Protein AF-A0A060SQK9-F1 (afdb_monomer)

Organism: Pycnoporus cinnabarinus (NCBI:txid5643)

Foldseek 3Di:
DDDDLFADLVLADPQLNVVLVVLLCVLVVDDCVPVPDDPQQPDKGFLVSLLVSCCVVCVVDDSVQLVVLSCVVVVVSDRRDIDGSRNSSLSVQLVLVVLVVDDRDSVSSSPHHDNVVSVPPDPPPPPPPPPPPPPDDDDDDDDDDDDDDDDDDPPPPDDDDDDDDDDDDDDDDDDDDDDDDDDDDDDDPPDPPVPPPPPDPDDDDDDDDDDDDDDDDDDDDDDDDDPDDDDDPPDDPPDDPDDDPPDDDDDDDDDDPDDDDDDDDDDDDDDD

Secondary structure (DSSP, 8-state):
-PPPS---GGGS-HHHHHHHHHHHHHHTT--GGGGGG--TTT-EEEHHHHHHHHHHH-TTS-HHHHHHHHHTT-SS--TT-EEEHHHHHHHHHHHHHHHTT----GGGGGSPP-HHHHHHS--------------------------------TT------------------PPPPPPPPPPPPPPP---GGGGGS-------PPPPP-------------------PPPPPPPPPP-PPP---------------PPPPPPPPPP-----

Structure (mmCIF, N/CA/C/O backbone):
data_AF-A0A060SQK9-F1
#
_entry.id   AF-A0A060SQK9-F1
#
loop_
_atom_site.group_PDB
_atom_site.id
_atom_site.type_symbol
_atom_site.label_atom_id
_atom_site.label_alt_id
_atom_site.label_comp_id
_atom_site.label_asym_id
_atom_site.label_entity_id
_atom_site.label_seq_id
_atom_site.pdbx_PDB_ins_code
_atom_site.Cartn_x
_atom_site.Cartn_y
_atom_site.Cartn_z
_atom_site.occupancy
_atom_site.B_iso_or_equiv
_atom_site.auth_seq_id
_atom_site.auth_comp_id
_atom_site.auth_asym_id
_atom_site.auth_atom_id
_atom_site.pdbx_PDB_model_num
ATOM 1 N N . MET A 1 1 ? -12.815 16.602 -11.269 1.00 54.34 1 MET A N 1
ATOM 2 C CA . MET A 1 1 ? -11.526 15.996 -11.667 1.00 54.34 1 MET A CA 1
ATOM 3 C C . MET A 1 1 ? -10.963 15.285 -10.448 1.00 54.34 1 MET A C 1
ATOM 5 O O . MET A 1 1 ? -10.684 15.952 -9.460 1.00 54.34 1 MET A O 1
ATOM 9 N N . SER A 1 2 ? -10.913 13.955 -10.450 1.00 78.81 2 SER A N 1
ATOM 10 C CA . SER A 1 2 ? -10.385 13.163 -9.331 1.00 78.81 2 SER A CA 1
ATOM 11 C C . SER A 1 2 ? -8.855 13.156 -9.365 1.00 78.81 2 SER A C 1
ATOM 13 O O . SER A 1 2 ? -8.261 12.883 -10.406 1.00 78.81 2 SER A O 1
ATOM 15 N N . ARG A 1 3 ? -8.213 13.483 -8.237 1.00 88.44 3 ARG A N 1
ATOM 16 C CA . ARG A 1 3 ? -6.751 13.413 -8.084 1.00 88.44 3 ARG A CA 1
ATOM 17 C C . ARG A 1 3 ? -6.306 11.942 -8.158 1.00 88.44 3 ARG A C 1
ATOM 19 O O . ARG A 1 3 ? -6.971 11.113 -7.536 1.00 88.44 3 ARG A O 1
ATOM 26 N N . PRO A 1 4 ? -5.217 11.601 -8.873 1.00 91.25 4 PRO A N 1
ATOM 27 C CA . PRO A 1 4 ? -4.726 10.227 -8.923 1.00 91.25 4 PRO A CA 1
ATOM 28 C C . PRO A 1 4 ? -4.379 9.724 -7.518 1.00 91.25 4 PRO A C 1
ATOM 30 O O . PRO A 1 4 ? -3.767 10.446 -6.724 1.00 91.25 4 PRO A O 1
ATOM 33 N N . LEU A 1 5 ? -4.778 8.485 -7.216 1.00 95.06 5 LEU A N 1
ATOM 34 C CA . LEU A 1 5 ? -4.497 7.832 -5.939 1.00 95.06 5 LEU A CA 1
ATOM 35 C C . LEU A 1 5 ? -3.073 7.258 -5.953 1.00 95.06 5 LEU A C 1
ATOM 37 O O . LEU A 1 5 ? -2.860 6.053 -5.987 1.00 95.06 5 LEU A O 1
ATOM 41 N N . THR A 1 6 ? -2.078 8.135 -6.008 1.00 96.44 6 THR A N 1
ATOM 42 C CA . THR A 1 6 ? -0.662 7.758 -6.087 1.00 96.44 6 THR A CA 1
ATOM 43 C C . THR A 1 6 ? 0.144 8.619 -5.132 1.00 96.44 6 THR A C 1
ATOM 45 O O . THR A 1 6 ? -0.037 9.840 -5.098 1.00 96.44 6 THR A O 1
ATOM 48 N N . LEU A 1 7 ? 1.057 8.006 -4.384 1.00 96.19 7 LEU A N 1
ATOM 49 C CA . LEU A 1 7 ? 1.993 8.717 -3.524 1.00 96.19 7 LEU A CA 1
ATOM 50 C C . LEU A 1 7 ? 3.409 8.600 -4.054 1.00 96.19 7 LEU A C 1
ATOM 52 O O . LEU A 1 7 ? 3.957 7.510 -4.147 1.00 96.19 7 LEU A O 1
ATOM 56 N N . HIS A 1 8 ? 4.012 9.747 -4.340 1.00 96.50 8 HIS A N 1
ATOM 57 C CA . HIS A 1 8 ? 5.438 9.809 -4.604 1.00 96.50 8 HIS A CA 1
ATOM 58 C C . HIS A 1 8 ? 6.223 9.663 -3.294 1.00 96.50 8 HIS A C 1
ATOM 60 O O . HIS A 1 8 ? 5.761 10.079 -2.228 1.00 96.50 8 HIS A O 1
ATOM 66 N N . VAL A 1 9 ? 7.441 9.136 -3.381 1.00 95.38 9 VAL A N 1
ATOM 67 C CA . VAL A 1 9 ? 8.343 8.910 -2.239 1.00 95.38 9 VAL A CA 1
ATOM 68 C C . VAL A 1 9 ? 8.577 10.185 -1.423 1.00 95.38 9 VAL A C 1
ATOM 70 O O . VAL A 1 9 ? 8.613 10.144 -0.198 1.00 95.38 9 VAL A O 1
ATOM 73 N N . SER A 1 10 ? 8.654 11.341 -2.087 1.00 96.12 10 SER A N 1
ATOM 74 C CA . SER A 1 10 ? 8.833 12.647 -1.433 1.00 96.12 10 SER A CA 1
ATOM 75 C C . SER A 1 10 ? 7.623 13.121 -0.615 1.00 96.12 10 SER A C 1
ATOM 77 O O . SER A 1 10 ? 7.719 14.132 0.073 1.00 96.12 10 SER A O 1
ATOM 79 N N . ALA A 1 11 ? 6.470 12.454 -0.726 1.00 96.19 11 ALA A N 1
ATOM 80 C CA . ALA A 1 11 ? 5.271 12.745 0.062 1.00 96.19 11 ALA A CA 1
ATOM 81 C C . ALA A 1 11 ? 5.167 11.877 1.331 1.00 96.19 11 ALA A C 1
ATOM 83 O O . ALA A 1 11 ? 4.188 11.998 2.080 1.00 96.19 11 ALA A O 1
ATOM 84 N N . LEU A 1 12 ? 6.129 10.979 1.552 1.00 96.38 12 LEU A N 1
ATOM 85 C CA . LEU A 1 12 ? 6.237 10.160 2.754 1.00 96.38 12 LEU A CA 1
ATOM 86 C C . LEU A 1 12 ? 7.000 10.930 3.835 1.00 96.38 12 LEU A C 1
ATOM 88 O O . LEU A 1 12 ? 7.952 11.647 3.532 1.00 96.38 12 LEU A O 1
ATOM 92 N N . ASN A 1 13 ? 6.580 10.790 5.091 1.00 96.38 13 ASN A N 1
ATOM 93 C CA . ASN A 1 13 ? 7.419 11.199 6.219 1.00 96.38 13 ASN A CA 1
ATOM 94 C C . ASN A 1 13 ? 8.528 10.155 6.475 1.00 96.38 13 ASN A C 1
ATOM 96 O O . ASN A 1 13 ? 8.490 9.067 5.907 1.00 96.38 13 ASN A O 1
ATOM 100 N N . ASP A 1 14 ? 9.507 10.456 7.331 1.00 95.44 14 ASP A N 1
ATOM 101 C CA . ASP A 1 14 ? 10.674 9.580 7.549 1.00 95.44 14 ASP A CA 1
ATOM 102 C C . ASP A 1 14 ? 10.303 8.169 8.063 1.00 95.44 14 ASP A C 1
ATOM 104 O O . ASP A 1 14 ? 10.904 7.163 7.660 1.00 95.44 14 ASP A O 1
ATOM 108 N N . ALA A 1 15 ? 9.280 8.079 8.920 1.00 95.31 15 ALA A N 1
ATOM 109 C CA . ALA A 1 15 ? 8.795 6.818 9.483 1.00 95.31 15 ALA A CA 1
ATOM 110 C C . ALA A 1 15 ? 8.073 5.961 8.428 1.00 95.31 15 ALA A C 1
ATOM 112 O O . ALA A 1 15 ? 8.330 4.759 8.284 1.00 95.31 15 ALA A O 1
ATOM 113 N N . GLU A 1 16 ? 7.197 6.593 7.644 1.00 96.06 16 GLU A N 1
ATOM 114 C CA . GLU A 1 16 ? 6.521 5.989 6.498 1.00 96.06 16 GLU A CA 1
ATOM 115 C C . GLU A 1 16 ? 7.526 5.566 5.435 1.00 96.06 16 GLU A C 1
ATOM 117 O O . GLU A 1 16 ? 7.446 4.446 4.949 1.00 96.06 16 GLU A O 1
ATOM 122 N N . TYR A 1 17 ? 8.498 6.418 5.108 1.00 96.06 17 TYR A N 1
ATOM 123 C CA . TYR A 1 17 ? 9.539 6.125 4.132 1.00 96.06 17 TYR A CA 1
ATOM 124 C C . TYR A 1 17 ? 10.264 4.834 4.502 1.00 96.06 17 TYR A C 1
ATOM 126 O O . TYR A 1 17 ? 10.308 3.899 3.704 1.00 96.06 17 TYR A O 1
ATOM 134 N N . THR A 1 18 ? 10.763 4.738 5.734 1.00 94.88 18 THR A N 1
ATOM 135 C CA . THR A 1 18 ? 11.499 3.558 6.207 1.00 94.88 18 THR A CA 1
ATOM 136 C C . THR A 1 18 ? 10.626 2.303 6.161 1.00 94.88 18 THR A C 1
ATOM 138 O O . THR A 1 18 ? 11.022 1.274 5.612 1.00 94.88 18 THR A O 1
ATOM 141 N N . THR A 1 19 ? 9.400 2.394 6.680 1.00 95.31 19 THR A N 1
ATOM 142 C CA . THR A 1 19 ? 8.492 1.244 6.771 1.00 95.31 19 THR A CA 1
ATOM 143 C C . THR A 1 19 ? 7.999 0.792 5.399 1.00 95.31 19 THR A C 1
ATOM 145 O O . THR A 1 19 ? 7.976 -0.406 5.107 1.00 95.31 19 THR A O 1
ATOM 148 N N . TYR A 1 20 ? 7.579 1.728 4.549 1.00 96.50 20 TYR A N 1
ATOM 149 C CA . TYR A 1 20 ? 6.949 1.437 3.264 1.00 96.50 20 TYR A CA 1
ATOM 150 C C . TYR A 1 20 ? 7.978 1.000 2.226 1.00 96.50 20 TYR A C 1
ATOM 152 O O . TYR A 1 20 ? 7.717 0.045 1.499 1.00 96.50 20 TYR A O 1
ATOM 160 N N . THR A 1 21 ? 9.167 1.611 2.197 1.00 95.12 21 THR A N 1
ATOM 161 C CA . THR A 1 21 ? 10.244 1.138 1.313 1.00 95.12 21 THR A CA 1
ATOM 162 C C . THR A 1 21 ? 10.733 -0.248 1.730 1.00 95.12 21 THR A C 1
ATOM 164 O O . THR A 1 21 ? 10.862 -1.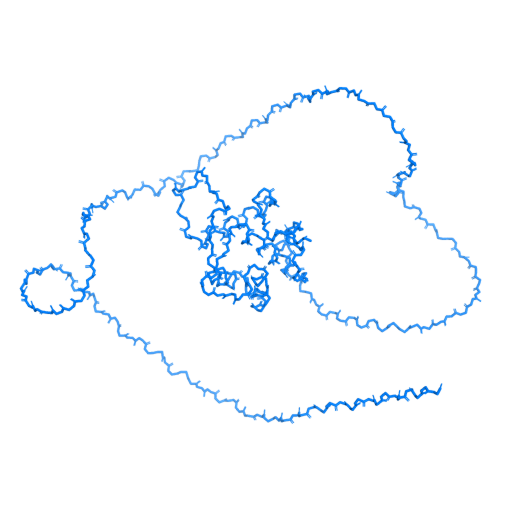124 0.886 1.00 95.12 21 THR A O 1
ATOM 167 N N . SER A 1 22 ? 10.899 -0.526 3.027 1.00 94.31 22 SER A N 1
ATOM 168 C CA . SER A 1 22 ? 11.210 -1.890 3.482 1.00 94.31 22 SER A CA 1
ATOM 169 C C . SER A 1 22 ? 10.129 -2.893 3.061 1.00 94.31 22 SER A C 1
ATOM 171 O O . SER A 1 22 ? 10.454 -3.986 2.611 1.00 94.31 22 SER A O 1
ATOM 173 N N . SER A 1 23 ? 8.855 -2.495 3.137 1.00 95.94 23 SER A N 1
ATOM 174 C CA . SER A 1 23 ? 7.717 -3.337 2.746 1.00 95.94 23 SER A CA 1
ATOM 175 C C . SER A 1 23 ? 7.690 -3.644 1.245 1.00 95.94 23 SER A C 1
ATOM 177 O O . SER A 1 23 ? 7.384 -4.769 0.865 1.00 95.94 23 SER A O 1
ATOM 179 N N . ILE A 1 24 ? 8.006 -2.669 0.381 1.00 95.38 24 ILE A N 1
ATOM 180 C CA . ILE A 1 24 ? 8.027 -2.907 -1.071 1.00 95.38 24 ILE A CA 1
ATOM 181 C C . ILE A 1 24 ? 9.226 -3.769 -1.491 1.00 95.38 24 ILE A C 1
ATOM 183 O O . ILE A 1 24 ? 9.103 -4.578 -2.406 1.00 95.38 24 ILE A O 1
ATOM 187 N N . HIS A 1 25 ? 10.365 -3.653 -0.803 1.00 94.25 25 HIS A N 1
ATOM 188 C CA . HIS A 1 25 ? 11.525 -4.523 -1.043 1.00 94.25 25 HIS A CA 1
ATOM 189 C C . HIS A 1 25 ? 11.256 -5.975 -0.638 1.00 94.25 25 HIS A C 1
ATOM 191 O O . HIS A 1 25 ? 11.692 -6.883 -1.338 1.00 94.25 25 HIS A O 1
ATOM 197 N N . ASP A 1 26 ? 10.500 -6.186 0.444 1.00 94.19 26 ASP A N 1
ATOM 198 C CA . ASP A 1 26 ? 10.123 -7.519 0.937 1.00 94.19 26 ASP A CA 1
ATOM 199 C C . ASP A 1 26 ? 9.204 -8.274 -0.036 1.00 94.19 26 ASP A C 1
ATOM 201 O O . ASP A 1 26 ? 9.345 -9.475 -0.221 1.00 94.19 26 ASP A O 1
ATOM 205 N N . ILE A 1 27 ? 8.280 -7.575 -0.704 1.00 95.00 27 ILE A N 1
ATOM 206 C CA . ILE A 1 27 ? 7.371 -8.203 -1.676 1.00 95.00 27 ILE A CA 1
ATOM 207 C C . ILE A 1 27 ? 7.982 -8.377 -3.073 1.00 95.00 27 ILE A C 1
ATOM 209 O O . ILE A 1 27 ? 7.576 -9.275 -3.801 1.00 95.00 27 ILE A O 1
ATOM 213 N N . THR A 1 28 ? 8.928 -7.524 -3.473 1.00 92.44 28 THR A N 1
ATOM 214 C CA . THR A 1 28 ? 9.507 -7.558 -4.830 1.00 92.44 28 THR A CA 1
ATOM 215 C C . THR A 1 28 ? 10.741 -8.457 -4.956 1.00 92.44 28 THR A C 1
ATOM 217 O O . THR A 1 28 ? 11.363 -8.464 -6.017 1.00 92.44 28 THR A O 1
ATOM 220 N N . ASP A 1 29 ? 11.111 -9.198 -3.899 1.00 83.44 29 ASP A N 1
ATOM 221 C CA . ASP A 1 29 ? 12.344 -10.001 -3.821 1.00 83.44 29 ASP A CA 1
ATOM 222 C C . ASP A 1 29 ? 13.580 -9.217 -4.326 1.00 83.44 29 ASP A C 1
ATOM 224 O O . ASP A 1 29 ? 14.447 -9.732 -5.041 1.00 83.44 29 ASP A O 1
ATOM 228 N N . TYR A 1 30 ? 13.644 -7.920 -4.002 1.00 77.00 30 TYR A N 1
ATOM 229 C CA . TYR A 1 30 ? 14.602 -7.006 -4.618 1.00 77.00 30 TYR A CA 1
ATOM 230 C C . TYR A 1 30 ? 16.044 -7.311 -4.185 1.00 77.00 30 TYR A C 1
ATOM 232 O O . TYR A 1 30 ? 16.387 -7.249 -3.002 1.00 77.00 30 TYR A O 1
ATOM 240 N N . SER A 1 31 ? 16.927 -7.586 -5.155 1.00 75.31 31 SER A N 1
ATOM 241 C CA . SER A 1 31 ? 18.351 -7.824 -4.888 1.00 75.31 31 SER A CA 1
ATOM 242 C C . SER A 1 31 ? 19.087 -6.513 -4.551 1.00 75.31 31 SER A C 1
ATOM 244 O O . SER A 1 31 ? 19.031 -5.554 -5.333 1.00 75.31 31 SER A O 1
ATOM 246 N N . PRO A 1 32 ? 19.859 -6.460 -3.446 1.00 69.19 32 PRO A N 1
ATOM 247 C CA . PRO A 1 32 ? 20.558 -5.253 -2.994 1.00 69.19 32 PRO A CA 1
ATOM 248 C C . PRO A 1 32 ? 21.638 -4.751 -3.967 1.00 69.19 32 PRO A C 1
ATOM 250 O O . PRO A 1 32 ? 22.096 -3.615 -3.840 1.00 69.19 32 PRO A O 1
ATOM 253 N N . GLU A 1 33 ? 22.033 -5.547 -4.964 1.00 70.75 33 GLU A N 1
ATOM 254 C CA . GLU A 1 33 ? 23.003 -5.148 -5.995 1.00 70.75 33 GLU A CA 1
ATOM 255 C C . GLU A 1 33 ? 22.515 -3.966 -6.852 1.00 70.75 33 GLU A C 1
ATOM 257 O O . GLU A 1 33 ? 23.324 -3.186 -7.355 1.00 70.75 33 GLU A O 1
ATOM 262 N N . HIS A 1 34 ? 21.198 -3.754 -6.936 1.00 67.81 34 HIS A N 1
ATOM 263 C CA . HIS A 1 34 ? 20.583 -2.664 -7.699 1.00 67.81 34 HIS A CA 1
ATOM 264 C C . HIS A 1 34 ? 20.219 -1.441 -6.829 1.00 67.81 34 HIS A C 1
ATOM 266 O O . HIS A 1 34 ? 19.462 -0.567 -7.247 1.00 67.81 34 HIS A O 1
ATOM 272 N N . ALA A 1 35 ? 20.739 -1.333 -5.602 1.00 66.19 35 ALA A N 1
ATOM 273 C CA . ALA A 1 35 ? 20.301 -0.326 -4.626 1.00 66.19 35 ALA A CA 1
ATOM 274 C C . ALA A 1 35 ? 20.707 1.134 -4.926 1.00 66.19 35 ALA A C 1
ATOM 276 O O . ALA A 1 35 ? 20.280 2.041 -4.214 1.00 66.19 35 ALA A O 1
ATOM 277 N N . ARG A 1 36 ? 21.542 1.406 -5.941 1.00 65.50 36 ARG A N 1
ATOM 278 C CA . ARG A 1 36 ? 22.162 2.739 -6.101 1.00 65.50 36 ARG A CA 1
ATOM 279 C C . ARG A 1 36 ? 21.214 3.856 -6.555 1.00 65.50 36 ARG A C 1
ATOM 281 O O . ARG A 1 36 ? 21.553 5.015 -6.342 1.00 65.50 36 ARG A O 1
ATOM 288 N N . ALA A 1 37 ? 20.048 3.536 -7.114 1.00 73.62 37 ALA A N 1
ATOM 289 C CA . ALA A 1 37 ? 18.965 4.493 -7.355 1.00 73.62 37 ALA A CA 1
ATOM 290 C C . ALA A 1 37 ? 17.674 3.729 -7.681 1.00 73.62 37 ALA A C 1
ATOM 292 O O . ALA A 1 37 ? 17.367 3.485 -8.847 1.00 73.62 37 ALA A O 1
ATOM 293 N N . VAL A 1 38 ? 16.947 3.297 -6.650 1.00 85.50 38 VAL A N 1
ATOM 294 C CA . VAL A 1 38 ? 15.666 2.609 -6.849 1.00 85.50 38 VAL A CA 1
ATOM 295 C C . VAL A 1 38 ? 14.620 3.637 -7.267 1.00 85.50 38 VAL A C 1
ATOM 297 O O . VAL A 1 38 ? 14.238 4.502 -6.480 1.00 85.50 38 VAL A O 1
ATOM 300 N N . ASP A 1 39 ? 14.170 3.546 -8.514 1.00 91.75 39 ASP A N 1
ATOM 301 C CA . ASP A 1 39 ? 13.061 4.342 -9.028 1.00 91.75 39 ASP A CA 1
ATOM 302 C C . ASP A 1 39 ? 11.739 3.657 -8.659 1.00 91.75 39 ASP A C 1
ATOM 304 O O . ASP A 1 39 ? 11.258 2.762 -9.359 1.00 91.75 39 ASP A O 1
ATOM 308 N N . TYR A 1 40 ? 11.181 4.040 -7.509 1.00 93.62 40 TYR A N 1
ATOM 309 C CA . TYR A 1 40 ? 9.967 3.428 -6.965 1.00 93.62 40 TYR A CA 1
ATOM 310 C C . TYR A 1 40 ? 8.733 3.636 -7.850 1.00 93.62 40 TYR A C 1
ATOM 312 O O . TYR A 1 40 ? 7.806 2.831 -7.783 1.00 93.62 40 TYR A O 1
ATOM 320 N N . ASP A 1 41 ? 8.719 4.657 -8.709 1.00 91.31 41 ASP A N 1
ATOM 321 C CA . ASP A 1 41 ? 7.604 4.889 -9.631 1.00 91.31 41 ASP A CA 1
ATOM 322 C C . ASP A 1 41 ? 7.563 3.839 -10.751 1.00 91.31 41 ASP A C 1
ATOM 324 O O . ASP A 1 41 ? 6.494 3.541 -11.285 1.00 91.31 41 ASP A O 1
ATOM 328 N N . LYS A 1 42 ? 8.717 3.242 -11.079 1.00 92.50 42 LYS A N 1
ATOM 329 C CA . LYS A 1 42 ? 8.841 2.158 -12.066 1.00 92.50 42 LYS A CA 1
ATOM 330 C C . LYS A 1 42 ? 8.646 0.768 -11.473 1.00 92.50 42 LYS A C 1
ATOM 332 O O . LYS A 1 42 ? 8.494 -0.189 -12.231 1.00 92.50 42 LYS A O 1
ATOM 337 N N . LEU A 1 43 ? 8.666 0.637 -10.147 1.00 94.25 43 LEU A N 1
ATOM 338 C CA . LEU A 1 43 ? 8.375 -0.637 -9.503 1.00 94.25 43 LEU A CA 1
ATOM 339 C C . LEU A 1 43 ? 6.904 -0.990 -9.697 1.00 94.25 43 LEU A C 1
ATOM 341 O O . LEU A 1 43 ? 6.017 -0.142 -9.578 1.00 94.25 43 LEU A O 1
ATOM 345 N N . THR A 1 44 ? 6.664 -2.265 -9.974 1.00 96.12 44 THR A N 1
ATOM 346 C CA . THR A 1 44 ? 5.324 -2.833 -10.076 1.00 96.12 44 THR A CA 1
ATOM 347 C C . THR A 1 44 ? 5.207 -4.004 -9.116 1.00 96.12 44 THR A C 1
ATOM 349 O O . THR A 1 44 ? 6.170 -4.732 -8.890 1.00 96.12 44 THR A O 1
ATOM 352 N N . VAL A 1 45 ? 4.035 -4.143 -8.511 1.00 96.88 45 VAL A N 1
ATOM 353 C CA . VAL A 1 45 ? 3.707 -5.196 -7.550 1.00 96.88 45 VAL A CA 1
ATOM 354 C C . VAL A 1 45 ? 2.405 -5.836 -8.009 1.00 96.88 45 VAL A C 1
ATOM 356 O O . VAL A 1 45 ? 1.429 -5.121 -8.240 1.00 96.88 45 VAL A O 1
ATOM 359 N N . GLY A 1 46 ? 2.350 -7.162 -8.138 1.00 97.12 46 GLY A N 1
ATOM 360 C CA . GLY A 1 46 ? 1.106 -7.834 -8.506 1.00 97.12 46 GLY A CA 1
ATOM 361 C C . GLY A 1 46 ? 0.036 -7.635 -7.431 1.00 97.12 46 GLY A C 1
ATOM 362 O O . GLY A 1 46 ? 0.302 -7.796 -6.238 1.00 97.12 46 GLY A O 1
ATOM 363 N N . ALA A 1 47 ? -1.207 -7.337 -7.817 1.00 96.88 47 ALA A N 1
ATOM 364 C CA . ALA A 1 47 ? -2.306 -7.150 -6.866 1.00 96.88 47 ALA A CA 1
ATOM 365 C C . ALA A 1 47 ? -2.533 -8.405 -6.001 1.00 96.88 47 ALA A C 1
ATOM 367 O O . ALA A 1 47 ? -2.808 -8.307 -4.800 1.00 96.88 47 ALA A O 1
ATOM 368 N N . ARG A 1 48 ? -2.343 -9.602 -6.580 1.00 96.81 48 ARG A N 1
ATOM 369 C CA . ARG A 1 48 ? -2.415 -10.887 -5.863 1.00 96.81 48 ARG A CA 1
ATOM 370 C C . ARG A 1 48 ? -1.340 -11.013 -4.782 1.00 96.81 48 ARG A C 1
ATOM 372 O O . ARG A 1 48 ? -1.633 -11.490 -3.685 1.00 96.81 48 ARG A O 1
ATOM 379 N N . GLU A 1 49 ? -0.118 -10.600 -5.097 1.00 96.69 49 GLU A N 1
ATOM 380 C CA . GLU A 1 49 ? 1.028 -10.640 -4.186 1.00 96.69 49 GLU A CA 1
ATOM 381 C C . GLU A 1 49 ? 0.833 -9.623 -3.068 1.00 96.69 49 GLU A C 1
ATOM 383 O O . GLU A 1 49 ? 0.903 -9.988 -1.895 1.00 96.69 49 GLU A O 1
ATOM 388 N N . ALA A 1 50 ? 0.458 -8.386 -3.418 1.00 97.56 50 ALA A N 1
ATOM 389 C CA . ALA A 1 50 ? 0.170 -7.327 -2.456 1.00 97.56 50 ALA A CA 1
ATOM 390 C C . ALA A 1 50 ? -0.916 -7.768 -1.472 1.00 97.56 50 ALA A C 1
ATOM 392 O O . ALA A 1 50 ? -0.761 -7.633 -0.260 1.00 97.56 50 ALA A O 1
ATOM 393 N N . ARG A 1 51 ? -1.993 -8.381 -1.972 1.00 97.31 51 ARG A N 1
ATOM 394 C CA . ARG A 1 51 ? -3.074 -8.924 -1.142 1.00 97.31 51 ARG A CA 1
ATOM 395 C C . ARG A 1 51 ? -2.593 -10.019 -0.192 1.00 97.31 51 ARG A C 1
ATOM 397 O O . ARG A 1 51 ? -2.949 -9.994 0.986 1.00 97.31 51 ARG A O 1
ATOM 404 N N . ALA A 1 52 ? -1.834 -10.993 -0.692 1.00 97.25 52 ALA A N 1
ATOM 405 C CA . ALA A 1 52 ? -1.326 -12.096 0.123 1.00 97.25 52 ALA A CA 1
ATOM 406 C C . ALA A 1 52 ? -0.369 -11.589 1.212 1.00 97.25 52 ALA A C 1
ATOM 408 O O . ALA A 1 52 ? -0.511 -11.954 2.380 1.00 97.25 52 ALA A O 1
ATOM 409 N N . TRP A 1 53 ? 0.535 -10.684 0.841 1.00 97.69 53 TRP A N 1
ATOM 410 C CA . TRP A 1 53 ? 1.500 -10.061 1.738 1.00 97.69 53 TRP A CA 1
ATOM 411 C C . TRP A 1 53 ? 0.815 -9.220 2.825 1.00 97.69 53 TRP A C 1
ATOM 413 O O . TRP A 1 53 ? 1.071 -9.421 4.013 1.00 97.69 53 TRP A O 1
ATOM 423 N N . LEU A 1 54 ? -0.148 -8.363 2.455 1.00 97.81 54 LEU A N 1
ATOM 424 C CA . LEU A 1 54 ? -0.918 -7.551 3.409 1.00 97.81 54 LEU A CA 1
ATOM 425 C C . LEU A 1 54 ? -1.666 -8.415 4.429 1.00 97.81 54 LEU A C 1
ATOM 427 O O . LEU A 1 54 ? -1.677 -8.095 5.616 1.00 97.81 54 LEU A O 1
ATOM 431 N N . ARG A 1 55 ? -2.258 -9.532 3.992 1.00 97.31 55 ARG A N 1
ATOM 432 C CA . ARG A 1 55 ? -2.946 -10.472 4.892 1.00 97.31 55 ARG A CA 1
ATOM 433 C C . ARG A 1 55 ? -1.995 -11.157 5.867 1.00 97.31 55 ARG A C 1
ATOM 435 O O . ARG A 1 55 ? -2.372 -11.371 7.014 1.00 97.31 55 ARG A O 1
ATOM 442 N N . GLY A 1 56 ? -0.784 -11.493 5.423 1.00 97.25 56 GLY A N 1
ATOM 443 C CA . GLY A 1 56 ? 0.246 -12.063 6.290 1.00 97.25 56 GLY A CA 1
ATOM 444 C C . GLY A 1 56 ? 0.759 -11.060 7.326 1.00 97.25 56 GLY A C 1
ATOM 445 O O . GLY A 1 56 ? 0.945 -11.416 8.488 1.00 97.25 56 GLY A O 1
ATOM 446 N N . ARG A 1 57 ? 0.946 -9.797 6.922 1.00 96.00 57 ARG A N 1
ATOM 447 C CA . ARG A 1 57 ? 1.562 -8.759 7.762 1.00 96.00 57 ARG A CA 1
ATOM 448 C C . ARG A 1 57 ? 0.584 -8.069 8.716 1.00 96.00 57 ARG A C 1
ATOM 450 O O . ARG A 1 57 ? 0.999 -7.618 9.780 1.00 96.00 57 ARG A O 1
ATOM 457 N N . TYR A 1 58 ? -0.699 -7.999 8.362 1.00 96.69 58 TYR A N 1
ATOM 458 C CA . TYR A 1 58 ? -1.735 -7.304 9.135 1.00 96.69 58 TYR A CA 1
ATOM 459 C C . TYR A 1 58 ? -2.913 -8.223 9.498 1.00 96.69 58 TYR A C 1
ATOM 461 O O . TYR A 1 58 ? -4.048 -7.965 9.090 1.00 96.69 58 TYR A O 1
ATOM 469 N N . PRO A 1 59 ? -2.690 -9.279 10.305 1.00 96.31 59 PRO A N 1
ATOM 470 C CA . PRO A 1 59 ? -3.735 -10.244 10.654 1.00 96.31 59 PRO A CA 1
ATOM 471 C C . PRO A 1 59 ? -4.858 -9.653 11.523 1.00 96.31 59 PRO A C 1
ATOM 473 O O . PRO A 1 59 ? -5.916 -10.260 11.663 1.00 96.31 59 PRO A O 1
ATOM 476 N N . THR A 1 60 ? -4.638 -8.481 12.126 1.00 95.81 60 THR A N 1
ATOM 477 C CA . THR A 1 60 ? -5.629 -7.771 12.948 1.00 95.81 60 THR A CA 1
ATOM 478 C C . THR A 1 60 ? -6.701 -7.062 12.121 1.00 95.81 60 THR A C 1
ATOM 480 O O . THR A 1 60 ? -7.765 -6.747 12.651 1.00 95.81 60 THR A O 1
ATOM 483 N N . ILE A 1 61 ? -6.445 -6.809 10.835 1.00 97.12 61 ILE A N 1
ATOM 484 C CA . ILE A 1 61 ? -7.388 -6.148 9.933 1.00 97.12 61 ILE A CA 1
ATOM 485 C C . ILE A 1 61 ? -8.231 -7.211 9.235 1.00 97.12 61 ILE A C 1
ATOM 487 O O . ILE A 1 61 ? -7.715 -8.209 8.733 1.00 97.12 61 ILE A O 1
ATOM 491 N N . ALA A 1 62 ? -9.543 -6.982 9.157 1.00 97.62 62 ALA A N 1
ATOM 492 C CA . ALA A 1 62 ? -10.435 -7.880 8.437 1.00 97.62 62 ALA A CA 1
ATOM 493 C C . ALA A 1 62 ? -10.006 -8.006 6.956 1.00 97.62 62 ALA A C 1
ATOM 495 O O . ALA A 1 62 ? -9.805 -6.984 6.289 1.00 97.62 62 ALA A O 1
ATOM 496 N N . PRO A 1 63 ? -9.928 -9.227 6.389 1.00 97.25 63 PRO A N 1
ATOM 497 C CA . PRO A 1 63 ? -9.529 -9.423 4.993 1.00 97.25 63 PRO A CA 1
ATOM 498 C C . PRO A 1 63 ? -10.399 -8.656 3.990 1.00 97.25 63 PRO A C 1
ATOM 500 O O . PRO A 1 63 ? -9.905 -8.212 2.958 1.00 97.25 63 PRO A O 1
ATOM 503 N N . THR A 1 64 ? -11.680 -8.462 4.308 1.00 97.62 64 THR A N 1
ATOM 504 C CA . THR A 1 64 ? -12.623 -7.672 3.506 1.00 97.62 64 THR A CA 1
ATOM 505 C C . THR A 1 64 ? -12.229 -6.201 3.424 1.00 97.62 64 THR A C 1
ATOM 507 O O . THR A 1 64 ? -12.396 -5.590 2.373 1.00 97.62 64 THR A O 1
ATOM 510 N N . THR A 1 65 ? -11.678 -5.636 4.501 1.00 98.06 65 THR A N 1
ATOM 511 C CA . THR A 1 65 ? -11.203 -4.247 4.551 1.00 98.06 65 THR A CA 1
ATOM 512 C C . THR A 1 65 ? -9.960 -4.067 3.686 1.00 98.06 65 THR A C 1
ATOM 514 O O . THR A 1 65 ? -9.890 -3.111 2.918 1.00 98.06 65 THR A O 1
ATOM 517 N N . LEU A 1 66 ? -9.017 -5.014 3.744 1.00 98.00 66 LEU A N 1
ATOM 518 C CA . LEU A 1 66 ? -7.843 -5.021 2.863 1.00 98.00 66 LEU A CA 1
ATOM 519 C C . LEU A 1 66 ? -8.252 -5.118 1.387 1.00 98.00 66 LEU A C 1
ATOM 521 O O . LEU A 1 66 ? -7.741 -4.374 0.554 1.00 98.00 66 LEU A O 1
ATOM 525 N N . ASP A 1 67 ? -9.216 -5.984 1.068 1.00 97.56 67 ASP A N 1
ATOM 526 C CA . ASP A 1 67 ? -9.736 -6.116 -0.296 1.00 97.56 67 ASP A CA 1
ATOM 527 C C . ASP A 1 67 ? -10.426 -4.819 -0.767 1.00 97.56 67 ASP A C 1
ATOM 529 O O . ASP A 1 67 ? -10.291 -4.443 -1.927 1.00 97.56 67 ASP A O 1
ATOM 533 N N . THR A 1 68 ? -11.137 -4.108 0.117 1.00 97.81 68 THR A N 1
ATOM 534 C CA . THR A 1 68 ? -11.729 -2.795 -0.196 1.00 97.81 68 THR A CA 1
ATOM 535 C C . THR A 1 68 ? -10.661 -1.727 -0.446 1.00 97.81 68 THR A C 1
ATOM 537 O O . THR A 1 68 ? -10.805 -0.958 -1.390 1.00 97.81 68 THR A O 1
ATOM 540 N N . ILE A 1 69 ? -9.571 -1.707 0.334 1.00 98.12 69 ILE A N 1
ATOM 541 C CA . ILE A 1 69 ? -8.427 -0.805 0.100 1.00 98.12 69 ILE A CA 1
ATOM 542 C C . ILE A 1 69 ? -7.841 -1.037 -1.292 1.00 98.12 69 ILE A C 1
ATOM 544 O O . ILE A 1 69 ? -7.647 -0.086 -2.045 1.00 98.12 69 ILE A O 1
ATOM 548 N N . LEU A 1 70 ? -7.577 -2.297 -1.644 1.00 97.81 70 LEU A N 1
ATOM 549 C CA . LEU A 1 70 ? -6.990 -2.641 -2.938 1.00 97.81 70 LEU A CA 1
ATOM 550 C C . LEU A 1 70 ? -7.930 -2.310 -4.104 1.00 97.81 70 LEU A C 1
ATOM 552 O O . LEU A 1 70 ? -7.458 -1.850 -5.141 1.00 97.81 70 LEU A O 1
ATOM 556 N N . ARG A 1 71 ? -9.252 -2.440 -3.913 1.00 97.50 71 ARG A N 1
ATOM 557 C CA . ARG A 1 71 ? -10.264 -2.064 -4.916 1.00 97.50 71 ARG A CA 1
ATOM 558 C C . ARG A 1 71 ? -10.264 -0.583 -5.295 1.00 97.50 71 ARG A C 1
ATOM 560 O O . ARG A 1 71 ? -10.748 -0.251 -6.372 1.00 97.50 71 ARG A O 1
ATOM 567 N N . TYR A 1 72 ? -9.690 0.305 -4.479 1.00 97.25 72 TYR A N 1
ATOM 568 C CA . TYR A 1 72 ? -9.505 1.706 -4.879 1.00 97.25 72 TYR A CA 1
ATOM 569 C C . TYR A 1 72 ? -8.473 1.891 -5.998 1.00 97.25 72 TYR A C 1
ATOM 571 O O . TYR A 1 72 ? -8.516 2.901 -6.697 1.00 97.25 72 TYR A O 1
ATOM 579 N N . PHE A 1 73 ? -7.560 0.935 -6.172 1.00 96.81 73 PHE A N 1
ATOM 580 C CA . PHE A 1 73 ? -6.503 0.981 -7.184 1.00 96.81 73 PHE A CA 1
ATOM 581 C C . PHE A 1 73 ? -6.742 -0.042 -8.302 1.00 96.81 73 PHE A C 1
ATOM 583 O O . PHE A 1 73 ? -6.515 0.269 -9.468 1.00 96.81 73 PHE A O 1
ATOM 590 N N . CYS A 1 74 ? -7.248 -1.227 -7.946 1.00 96.50 74 CYS A N 1
ATOM 591 C CA . CYS A 1 74 ? -7.546 -2.346 -8.840 1.00 96.50 74 CYS A CA 1
ATOM 592 C C . CYS A 1 74 ? -9.002 -2.803 -8.611 1.00 96.50 74 CYS A C 1
ATOM 594 O O . CYS A 1 74 ? -9.234 -3.639 -7.734 1.00 96.50 74 CYS A O 1
ATOM 596 N N . PRO A 1 75 ? -9.995 -2.240 -9.329 1.00 95.06 75 PRO A N 1
ATOM 597 C CA . PRO A 1 75 ? -11.420 -2.470 -9.057 1.00 95.06 75 PRO A CA 1
ATOM 598 C C . PRO A 1 75 ? -11.846 -3.941 -9.096 1.00 95.06 75 PRO A C 1
ATOM 600 O O . PRO A 1 75 ? -12.655 -4.365 -8.267 1.00 95.06 75 PRO A O 1
ATOM 603 N N . ASP A 1 76 ? -11.269 -4.710 -10.019 1.00 94.50 76 ASP A N 1
ATOM 604 C CA . ASP A 1 76 ? -11.638 -6.105 -10.269 1.00 94.50 76 ASP A CA 1
ATOM 605 C C . ASP A 1 76 ? -10.769 -7.107 -9.486 1.00 94.50 76 ASP A C 1
ATOM 607 O O . ASP A 1 76 ? -11.185 -8.248 -9.272 1.00 94.50 76 ASP A O 1
ATOM 611 N N . LEU A 1 77 ? -9.606 -6.671 -8.975 1.00 93.75 77 LEU A N 1
ATOM 612 C CA . LEU A 1 77 ? -8.612 -7.513 -8.293 1.00 93.75 77 LEU A CA 1
ATOM 613 C C . LEU A 1 77 ? -8.233 -8.754 -9.119 1.00 93.75 77 LEU A C 1
ATOM 615 O O . LEU A 1 77 ? -8.095 -9.858 -8.575 1.00 93.75 77 LEU A O 1
ATOM 619 N N . ASP A 1 78 ? -8.079 -8.571 -10.428 1.00 94.44 78 ASP A N 1
ATOM 620 C CA . ASP A 1 78 ? -7.692 -9.630 -11.352 1.00 94.44 78 ASP A CA 1
ATOM 621 C C . AS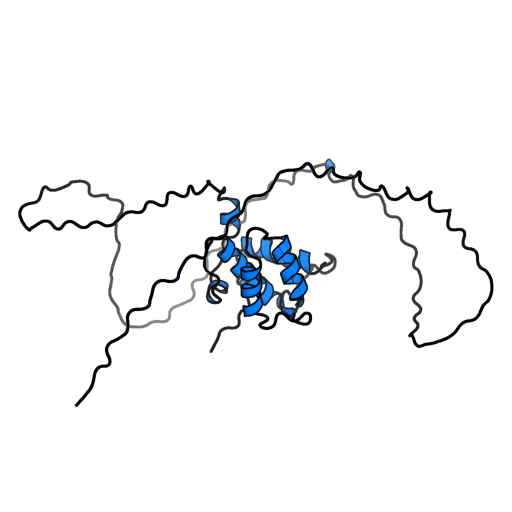P A 1 78 ? -6.269 -10.123 -11.008 1.00 94.44 78 ASP A C 1
ATOM 623 O O . ASP A 1 78 ? -5.404 -9.334 -10.615 1.00 94.44 78 ASP A O 1
ATOM 627 N N . PRO A 1 79 ? -5.971 -11.429 -11.130 1.00 91.06 79 PRO A N 1
ATOM 628 C CA . PRO A 1 79 ? -4.602 -11.937 -11.088 1.00 91.06 79 PRO A CA 1
ATOM 629 C C . PRO A 1 79 ? -3.578 -11.186 -11.957 1.00 91.06 79 PRO A C 1
ATOM 631 O O . PRO A 1 79 ? -2.397 -11.211 -11.609 1.00 91.06 79 PRO A O 1
ATOM 634 N N . ALA A 1 80 ? -4.001 -10.570 -13.064 1.00 94.81 80 ALA A N 1
ATOM 635 C CA . ALA A 1 80 ? -3.147 -9.772 -13.946 1.00 94.81 80 ALA A CA 1
ATOM 636 C C . ALA A 1 80 ? -3.008 -8.299 -13.518 1.00 94.81 80 ALA A C 1
ATOM 638 O O . ALA A 1 80 ? -2.188 -7.580 -14.095 1.00 94.81 80 ALA A O 1
ATOM 639 N N . ASP A 1 81 ? -3.775 -7.846 -12.522 1.00 97.06 81 ASP A N 1
ATOM 640 C CA . ASP A 1 81 ? -3.703 -6.471 -12.039 1.00 97.06 81 ASP A CA 1
ATOM 641 C C . ASP A 1 81 ? -2.361 -6.204 -11.353 1.00 97.06 81 ASP A C 1
ATOM 643 O O . ASP A 1 81 ? -1.856 -7.002 -10.553 1.00 97.06 81 ASP A O 1
ATOM 647 N N . VAL A 1 82 ? -1.798 -5.033 -11.637 1.00 97.62 82 VAL A N 1
ATOM 648 C CA . VAL A 1 82 ? -0.525 -4.570 -11.083 1.00 97.62 82 VAL A CA 1
ATOM 649 C C . VAL A 1 82 ? -0.689 -3.192 -10.455 1.00 97.62 82 VAL A C 1
ATOM 651 O O . VAL A 1 82 ? -1.407 -2.333 -10.964 1.00 97.62 82 VAL A O 1
ATOM 654 N N . LEU A 1 83 ? 0.007 -2.982 -9.344 1.00 97.56 83 LEU A N 1
ATOM 655 C CA . LEU A 1 83 ? 0.109 -1.714 -8.637 1.00 97.56 83 LEU A CA 1
ATOM 656 C C . LEU A 1 83 ? 1.472 -1.102 -8.921 1.00 97.56 83 LEU A C 1
ATOM 658 O O . LEU A 1 83 ? 2.490 -1.785 -8.806 1.00 97.56 83 LEU A O 1
ATOM 662 N N . THR A 1 84 ? 1.520 0.189 -9.229 1.00 97.38 84 THR A N 1
ATOM 663 C CA . THR A 1 84 ? 2.794 0.920 -9.217 1.00 97.38 84 THR A CA 1
ATOM 664 C C . THR A 1 84 ? 3.283 1.106 -7.778 1.00 97.38 84 THR A C 1
ATOM 666 O O . THR A 1 84 ? 2.484 1.084 -6.835 1.00 97.38 84 THR A O 1
ATOM 669 N N . GLY A 1 85 ? 4.582 1.340 -7.572 1.00 97.06 85 GLY A N 1
ATOM 670 C CA . GLY A 1 85 ? 5.127 1.560 -6.227 1.00 97.06 85 GLY A CA 1
ATOM 671 C C . GLY A 1 85 ? 4.433 2.706 -5.483 1.00 97.06 85 GLY A C 1
ATOM 672 O O . GLY A 1 85 ? 4.096 2.572 -4.306 1.00 97.06 85 GLY A O 1
ATOM 673 N N . GLY A 1 86 ? 4.086 3.787 -6.187 1.00 97.50 86 GLY A N 1
ATOM 674 C CA . GLY A 1 86 ? 3.329 4.891 -5.596 1.00 97.50 86 GLY A CA 1
ATOM 675 C C . GLY A 1 86 ? 1.882 4.546 -5.216 1.00 97.50 86 GLY A C 1
ATOM 676 O O . GLY A 1 86 ? 1.361 5.082 -4.233 1.00 97.50 86 GLY A O 1
ATOM 677 N N . GLN A 1 87 ? 1.219 3.642 -5.946 1.00 97.81 87 GLN A N 1
ATOM 678 C CA . GLN A 1 87 ? -0.098 3.111 -5.557 1.00 97.81 87 GLN A CA 1
ATOM 679 C C . GLN A 1 87 ? 0.019 2.173 -4.354 1.00 97.81 87 GLN A C 1
ATOM 681 O O . GLN A 1 87 ? -0.793 2.245 -3.433 1.00 97.81 87 GLN A O 1
ATOM 686 N N . PHE A 1 88 ? 1.063 1.344 -4.311 1.00 98.06 88 PHE A N 1
ATOM 687 C CA . PHE A 1 88 ? 1.340 0.477 -3.169 1.00 98.06 88 PHE A CA 1
ATOM 688 C C . PHE A 1 88 ? 1.583 1.288 -1.885 1.00 98.06 88 PHE A C 1
ATOM 690 O O . PHE A 1 88 ? 1.012 0.977 -0.839 1.00 98.06 88 PHE A O 1
ATOM 697 N N . PHE A 1 89 ? 2.332 2.393 -1.957 1.00 97.94 89 PHE A N 1
ATOM 698 C CA . PHE A 1 89 ? 2.501 3.309 -0.821 1.00 97.94 89 PHE A CA 1
ATOM 699 C C . PHE A 1 89 ? 1.189 3.966 -0.383 1.00 97.94 89 PHE A C 1
ATOM 701 O O . PHE A 1 89 ? 0.935 4.097 0.816 1.00 97.94 89 PHE A O 1
ATOM 708 N N . ALA A 1 90 ? 0.327 4.342 -1.330 1.00 98.06 90 ALA A N 1
ATOM 709 C CA . ALA A 1 90 ? -1.005 4.854 -1.018 1.00 98.06 90 ALA A CA 1
ATOM 710 C C . ALA A 1 90 ? -1.863 3.800 -0.298 1.00 98.06 90 ALA A C 1
ATOM 712 O O . ALA A 1 90 ? -2.500 4.116 0.709 1.00 98.06 90 ALA A O 1
ATOM 713 N N . ALA A 1 91 ? -1.822 2.542 -0.747 1.00 98.06 91 ALA A N 1
ATOM 714 C CA . ALA A 1 91 ? -2.504 1.431 -0.091 1.00 98.06 91 ALA A CA 1
ATOM 715 C C . ALA A 1 91 ? -1.984 1.204 1.339 1.00 98.06 91 ALA A C 1
ATOM 717 O O . ALA A 1 91 ? -2.785 1.117 2.270 1.00 98.06 91 ALA A O 1
ATOM 718 N N . LEU A 1 92 ? -0.661 1.189 1.548 1.00 97.88 92 LEU A N 1
ATOM 719 C CA . LEU A 1 92 ? -0.065 1.063 2.886 1.00 97.88 92 LEU A CA 1
ATOM 720 C C . LEU A 1 92 ? -0.484 2.196 3.824 1.00 97.88 92 LEU A C 1
ATOM 722 O O . LEU A 1 92 ? -0.764 1.951 4.996 1.00 97.88 92 LEU A O 1
ATOM 726 N N . ARG A 1 93 ? -0.598 3.427 3.319 1.00 97.56 93 ARG A N 1
ATOM 727 C CA . ARG A 1 93 ? -1.083 4.549 4.129 1.00 97.56 93 ARG A CA 1
ATOM 728 C C . ARG A 1 93 ? -2.540 4.370 4.559 1.00 97.56 93 ARG A C 1
ATOM 730 O O . ARG A 1 93 ? -2.859 4.657 5.712 1.00 97.56 93 ARG A O 1
ATOM 737 N N . LEU A 1 94 ? -3.411 3.845 3.694 1.00 98.00 94 LEU A N 1
ATOM 738 C CA . LEU A 1 94 ? -4.784 3.493 4.088 1.00 98.00 94 LEU A CA 1
ATOM 739 C C . LEU A 1 94 ? -4.812 2.393 5.147 1.00 98.00 94 LEU A C 1
ATOM 741 O O . LEU A 1 94 ? -5.588 2.482 6.096 1.00 98.00 94 LEU A O 1
ATOM 745 N N . VAL A 1 95 ? -3.939 1.392 5.025 1.00 97.56 95 VAL A N 1
ATOM 746 C CA . VAL A 1 95 ? -3.788 0.329 6.028 1.00 97.56 95 VAL A CA 1
ATOM 747 C C . VAL A 1 95 ? -3.369 0.913 7.380 1.00 97.56 95 VAL A C 1
ATOM 749 O O . VAL A 1 95 ? -3.966 0.569 8.398 1.00 97.56 95 VAL A O 1
ATOM 752 N N . SER A 1 96 ? -2.412 1.843 7.403 1.00 96.62 96 SER A N 1
ATOM 753 C CA . SER A 1 96 ? -1.994 2.535 8.629 1.00 96.62 96 SER A CA 1
ATOM 754 C C . SER A 1 96 ? -3.152 3.287 9.297 1.00 96.62 96 SER A C 1
ATOM 756 O O . SER A 1 96 ? -3.328 3.182 10.510 1.00 96.62 96 SER A O 1
ATOM 758 N N . HIS A 1 97 ? -3.997 3.986 8.528 1.00 96.81 97 HIS A N 1
ATOM 759 C CA . HIS A 1 97 ? -5.193 4.644 9.079 1.00 96.81 97 HIS A CA 1
ATOM 760 C C . HIS A 1 97 ? -6.244 3.640 9.572 1.00 96.81 97 HIS A C 1
ATOM 762 O O . HIS A 1 97 ? -6.848 3.864 10.624 1.00 96.81 97 HIS A O 1
ATOM 768 N N . ALA A 1 98 ? -6.421 2.516 8.873 1.00 96.69 98 ALA A N 1
ATOM 769 C CA . ALA A 1 98 ? -7.316 1.443 9.303 1.00 96.69 98 ALA A CA 1
ATOM 770 C C . ALA A 1 98 ? -6.867 0.827 10.641 1.00 96.69 98 ALA A C 1
ATOM 772 O O . ALA A 1 98 ? -7.699 0.563 11.507 1.00 96.69 98 ALA A O 1
ATOM 773 N N . LEU A 1 99 ? -5.556 0.664 10.858 1.00 95.06 99 LEU A N 1
ATOM 774 C CA . LEU A 1 99 ? -5.000 0.222 12.146 1.00 95.06 99 LEU A CA 1
ATOM 775 C C . LEU A 1 99 ? -5.253 1.224 13.275 1.00 95.06 99 LEU A C 1
ATOM 777 O O . LEU A 1 99 ? -5.429 0.819 14.421 1.00 95.06 99 LEU A O 1
ATOM 781 N N . SER A 1 100 ? -5.314 2.521 12.965 1.00 93.94 100 SER A N 1
ATOM 782 C CA . SER A 1 100 ? -5.720 3.557 13.924 1.00 93.94 100 SER A CA 1
ATOM 783 C C . SER A 1 100 ? -7.227 3.562 14.221 1.00 93.94 100 SER A C 1
ATOM 785 O O . SER A 1 100 ? -7.685 4.404 14.992 1.00 93.94 100 SER A O 1
ATOM 787 N N . GLY A 1 101 ? -8.008 2.665 13.610 1.00 94.31 101 GLY A N 1
ATOM 788 C CA . GLY A 1 101 ? -9.460 2.587 13.774 1.00 94.31 101 GLY A CA 1
ATOM 789 C C . GLY A 1 101 ? -10.238 3.625 12.965 1.00 94.31 101 GLY A C 1
ATOM 790 O O . GLY A 1 101 ? -11.418 3.837 13.239 1.00 94.31 101 GLY A O 1
ATOM 791 N N . LYS A 1 102 ? -9.603 4.287 11.990 1.00 95.69 102 LYS A N 1
ATOM 792 C CA . LYS A 1 102 ? -10.300 5.193 11.069 1.00 95.69 102 LYS A CA 1
ATOM 793 C C . LYS A 1 102 ? -10.999 4.392 9.975 1.00 95.69 102 LYS A C 1
ATOM 795 O O . LYS A 1 102 ? -10.512 3.342 9.552 1.00 95.69 102 LYS A O 1
ATOM 800 N N . GLU A 1 103 ? -12.129 4.906 9.503 1.00 95.94 103 GLU A N 1
ATOM 801 C CA . GLU A 1 103 ? -12.811 4.348 8.339 1.00 95.94 103 GLU A CA 1
ATOM 802 C C . GLU A 1 103 ? -11.951 4.517 7.080 1.00 95.94 103 GLU A C 1
ATOM 804 O O . GLU A 1 103 ? -11.210 5.490 6.932 1.00 95.94 103 GLU A O 1
ATOM 809 N N . VAL A 1 104 ? -12.007 3.536 6.181 1.00 97.19 104 VAL A N 1
ATOM 810 C CA . VAL A 1 104 ? -11.149 3.515 4.998 1.00 97.19 104 VAL A CA 1
ATOM 811 C C . VAL A 1 104 ? -11.729 4.404 3.900 1.00 97.19 104 VAL A C 1
ATOM 813 O O . VAL A 1 104 ? -12.510 3.949 3.063 1.00 97.19 104 VAL A O 1
ATOM 816 N N . GLU A 1 105 ? -11.260 5.647 3.844 1.00 96.94 105 GLU A N 1
ATOM 817 C CA . GLU A 1 105 ? -11.617 6.599 2.791 1.00 96.94 105 GLU A CA 1
ATOM 818 C C . GLU A 1 105 ? -10.448 6.898 1.834 1.00 96.94 105 GLU A C 1
ATOM 820 O O . GLU A 1 105 ? -9.316 7.093 2.288 1.00 96.94 105 GLU A O 1
ATOM 825 N N . PRO A 1 106 ? -10.696 7.056 0.517 1.00 95.62 106 PRO A N 1
ATOM 826 C CA . PRO A 1 106 ? -9.655 7.401 -0.456 1.00 95.62 106 PRO A CA 1
ATOM 827 C C . PRO A 1 106 ? -8.941 8.721 -0.157 1.00 95.62 106 PRO A C 1
ATOM 829 O O . PRO A 1 106 ? -7.768 8.870 -0.479 1.00 95.62 106 PRO A O 1
ATOM 832 N N . ALA A 1 107 ? -9.620 9.685 0.471 1.00 96.12 107 ALA A N 1
ATOM 833 C CA . ALA A 1 107 ? -9.034 10.982 0.805 1.00 96.12 107 ALA A CA 1
ATOM 834 C C . ALA A 1 107 ? -7.890 10.875 1.831 1.00 96.12 107 ALA A C 1
ATOM 836 O O . ALA A 1 107 ? -6.984 11.715 1.837 1.00 96.12 107 ALA A O 1
ATOM 837 N N . LEU A 1 108 ? -7.880 9.819 2.654 1.00 96.44 108 LEU A N 1
ATOM 838 C CA . LEU A 1 108 ? -6.876 9.614 3.699 1.00 96.44 108 LEU A CA 1
ATOM 839 C C . LEU A 1 108 ? -5.482 9.302 3.152 1.00 96.44 108 LEU A C 1
ATOM 841 O O . LEU A 1 108 ? -4.507 9.458 3.883 1.00 96.44 108 LEU A O 1
ATOM 845 N N . ILE A 1 109 ? -5.338 8.945 1.870 1.00 96.44 109 ILE A N 1
ATOM 846 C CA . ILE A 1 109 ? -4.004 8.767 1.270 1.00 96.44 109 ILE A CA 1
ATOM 847 C C . ILE A 1 109 ? -3.192 10.064 1.271 1.00 96.44 109 ILE A C 1
ATOM 849 O O . ILE A 1 109 ? -1.964 10.031 1.280 1.00 96.44 109 ILE A O 1
ATOM 853 N N . PHE A 1 110 ? -3.860 11.219 1.261 1.00 95.81 110 PHE A N 1
ATOM 854 C CA . PHE A 1 110 ? -3.201 12.525 1.253 1.00 95.81 110 PHE A CA 1
ATOM 855 C C . PHE A 1 110 ? -2.921 13.053 2.662 1.00 95.81 110 PHE A C 1
ATOM 857 O O . PHE A 1 110 ? -2.266 14.083 2.804 1.00 95.81 110 PHE A O 1
ATOM 864 N N . VAL A 1 111 ? -3.384 12.341 3.690 1.00 96.06 111 VAL A N 1
ATOM 865 C CA . VAL A 1 111 ? -3.145 12.653 5.097 1.00 96.06 111 VAL A CA 1
ATOM 866 C C . VAL A 1 111 ? -2.036 11.740 5.602 1.00 96.06 111 VAL A C 1
ATOM 868 O O . VAL A 1 111 ? -2.187 10.519 5.580 1.00 96.06 111 VAL A O 1
ATOM 871 N N . GLN A 1 112 ? -0.927 12.320 6.059 1.00 94.94 112 GLN A N 1
ATOM 872 C CA . GLN A 1 112 ? 0.192 11.552 6.608 1.00 94.94 112 GLN A CA 1
ATOM 873 C C . GLN A 1 112 ? -0.277 10.632 7.743 1.00 94.94 112 GLN A C 1
ATOM 875 O O . GLN A 1 112 ? -1.090 11.024 8.585 1.00 94.94 112 GLN A O 1
ATOM 880 N N . ALA A 1 113 ? 0.218 9.396 7.744 1.00 91.81 113 ALA A N 1
ATOM 881 C CA . ALA A 1 113 ? 0.009 8.460 8.835 1.00 91.81 113 ALA A CA 1
ATOM 882 C C . ALA A 1 113 ? 1.246 8.435 9.743 1.00 91.81 113 ALA A C 1
ATOM 884 O O . ALA A 1 113 ? 2.373 8.658 9.296 1.00 91.81 113 ALA A O 1
ATOM 885 N N . HIS A 1 114 ? 1.029 8.129 11.020 1.00 90.12 114 HIS A N 1
ATOM 886 C CA . HIS A 1 114 ? 2.093 7.948 12.005 1.00 90.12 114 HIS A CA 1
ATOM 887 C C . HIS A 1 114 ? 2.135 6.473 12.432 1.00 90.12 114 HIS A C 1
ATOM 889 O O . HIS A 1 114 ? 1.498 6.106 13.420 1.00 90.12 114 HIS A O 1
ATOM 895 N N . PRO A 1 115 ? 2.831 5.596 11.680 1.00 82.62 115 PRO A N 1
ATOM 896 C CA . PRO A 1 115 ? 2.880 4.168 11.998 1.00 82.62 115 PRO A CA 1
ATOM 897 C C . PRO A 1 115 ? 3.520 3.883 13.370 1.00 82.62 115 PRO A C 1
ATOM 899 O O . PRO A 1 115 ? 3.121 2.932 14.039 1.00 82.62 115 PRO A O 1
ATOM 902 N N . ASP A 1 116 ? 4.432 4.738 13.842 1.00 81.88 116 ASP A N 1
ATOM 903 C CA . ASP A 1 116 ? 5.118 4.575 15.135 1.00 81.88 116 ASP A CA 1
ATOM 904 C C . ASP A 1 116 ? 4.196 4.779 16.352 1.00 81.88 116 ASP A C 1
ATOM 906 O O . ASP A 1 116 ? 4.417 4.212 17.430 1.00 81.88 116 ASP A O 1
ATOM 910 N N . GLU A 1 117 ? 3.111 5.544 16.196 1.00 75.50 117 GLU A N 1
ATOM 911 C CA . GLU A 1 117 ? 2.119 5.716 17.264 1.00 75.50 117 GLU A CA 1
ATOM 912 C C . GLU A 1 117 ? 1.374 4.412 17.570 1.00 75.50 117 GLU A C 1
ATOM 914 O O . GLU A 1 117 ? 0.915 4.201 18.694 1.00 75.50 117 GLU A O 1
ATOM 919 N N . LEU A 1 118 ? 1.278 3.510 16.590 1.00 68.44 118 LEU A N 1
ATOM 920 C CA . LEU A 1 118 ? 0.624 2.214 16.759 1.00 68.44 118 LEU A CA 1
ATOM 921 C C . LEU A 1 118 ? 1.484 1.242 17.572 1.00 68.44 118 LEU A C 1
ATOM 923 O O . LEU A 1 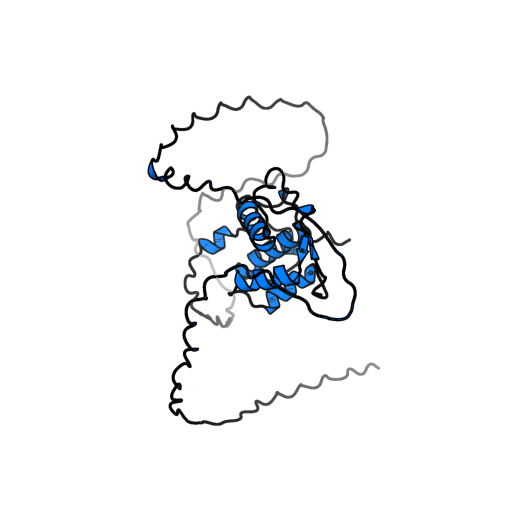118 ? 0.941 0.437 18.320 1.00 68.44 118 LEU A O 1
ATOM 927 N N . ALA A 1 119 ? 2.812 1.327 17.455 1.00 68.94 119 ALA A N 1
ATOM 928 C CA . ALA A 1 119 ? 3.734 0.476 18.208 1.00 68.94 119 ALA A CA 1
ATOM 929 C C . ALA A 1 119 ? 3.889 0.929 19.670 1.00 68.94 119 ALA A C 1
ATOM 931 O O . ALA A 1 119 ? 4.094 0.107 20.561 1.00 68.94 119 ALA A O 1
ATOM 932 N N . SER A 1 120 ? 3.786 2.236 19.922 1.00 67.81 120 SER A N 1
ATOM 933 C CA . SER A 1 120 ? 3.944 2.824 21.260 1.00 67.81 120 SER A CA 1
ATOM 934 C C . SER A 1 120 ? 2.668 2.781 22.101 1.00 67.81 120 SER A C 1
ATOM 936 O O . SER A 1 120 ? 2.736 2.739 23.333 1.00 67.81 120 SER A O 1
ATOM 938 N N . ARG A 1 121 ? 1.491 2.727 21.469 1.00 58.94 121 ARG A N 1
ATOM 939 C CA . ARG A 1 121 ? 0.239 2.430 22.165 1.00 58.94 121 ARG A CA 1
ATOM 940 C C . ARG A 1 121 ? 0.187 0.936 22.457 1.00 58.94 121 ARG A C 1
ATOM 942 O O . ARG A 1 121 ? -0.437 0.172 21.726 1.00 58.94 121 ARG A O 1
ATOM 949 N N . SER A 1 122 ? 0.806 0.531 23.572 1.00 53.34 122 SER A N 1
ATOM 950 C CA . SER A 1 122 ? 0.458 -0.730 24.233 1.00 53.34 122 SER A CA 1
ATOM 951 C C . SER A 1 122 ? -1.065 -0.857 24.199 1.00 53.34 122 SER A C 1
ATOM 953 O O . SER A 1 122 ? -1.729 0.134 24.532 1.00 53.34 122 SER A O 1
ATOM 955 N N . PRO A 1 123 ? -1.624 -2.006 23.775 1.00 56.38 123 PRO A N 1
ATOM 956 C CA . PRO A 1 123 ? -3.057 -2.240 23.758 1.00 56.38 123 PRO A CA 1
ATOM 957 C C . PRO A 1 123 ? -3.521 -2.273 25.210 1.00 56.38 123 PRO A C 1
ATOM 959 O O . PRO A 1 123 ? -3.699 -3.326 25.814 1.00 56.38 123 PRO A O 1
ATOM 962 N N . SER A 1 124 ? -3.645 -1.090 25.805 1.00 52.72 124 SER A N 1
ATOM 963 C CA . SER A 1 124 ? -4.274 -0.915 27.089 1.00 52.72 124 SER A CA 1
ATOM 964 C C . SER A 1 124 ? -5.670 -1.464 26.863 1.00 52.72 124 SER A C 1
ATOM 966 O O . SER A 1 124 ? -6.334 -1.000 25.927 1.00 52.72 124 SER A O 1
ATOM 968 N N . PRO A 1 125 ? -6.061 -2.525 27.584 1.00 54.53 125 PRO A N 1
ATOM 969 C CA . PRO A 1 125 ? -7.285 -3.243 27.311 1.00 54.53 125 PRO A CA 1
ATOM 970 C C . PRO A 1 125 ? -8.396 -2.214 27.415 1.00 54.53 125 PRO A C 1
ATOM 972 O O . PRO A 1 125 ? -8.726 -1.757 28.510 1.00 54.53 125 PRO A O 1
ATOM 975 N N . GLN A 1 126 ? -8.919 -1.786 26.266 1.00 52.44 126 GLN A N 1
ATOM 976 C CA . GLN A 1 126 ? -10.090 -0.938 26.212 1.00 52.44 126 GLN A CA 1
ATOM 977 C C . GLN A 1 126 ? -11.225 -1.815 26.705 1.00 52.44 126 GLN A C 1
ATOM 979 O O . GLN A 1 126 ? -11.897 -2.525 25.955 1.00 52.44 126 GLN A O 1
ATOM 984 N N . GLY A 1 127 ? -11.362 -1.814 28.029 1.00 45.28 127 GLY A N 1
ATOM 985 C CA . GLY A 1 127 ? -12.509 -2.312 28.731 1.00 45.28 127 GLY A CA 1
ATOM 986 C C . GLY A 1 127 ? -13.712 -1.710 28.043 1.00 45.28 127 GLY A C 1
ATOM 987 O O . GLY A 1 127 ? -13.853 -0.490 27.939 1.00 45.28 127 GLY A O 1
ATOM 988 N N . ARG A 1 128 ? -14.567 -2.596 27.545 1.00 48.53 128 ARG A N 1
ATOM 989 C CA . ARG A 1 128 ? -15.938 -2.282 27.183 1.00 48.53 128 ARG A CA 1
ATOM 990 C C . ARG A 1 128 ? -16.647 -1.742 28.426 1.00 48.53 128 ARG A C 1
ATOM 992 O O . ARG A 1 128 ? -17.388 -2.457 29.085 1.00 48.53 128 ARG A O 1
ATOM 999 N N . ALA A 1 129 ? -16.442 -0.473 28.742 1.00 44.25 129 ALA A N 1
ATOM 1000 C CA . ALA A 1 129 ? -17.400 0.305 29.494 1.00 44.25 129 ALA A CA 1
ATOM 1001 C C . ALA A 1 129 ? -18.298 0.976 28.459 1.00 44.25 129 ALA A C 1
ATOM 1003 O O . ALA A 1 129 ? -18.148 2.149 28.128 1.00 44.25 129 ALA A O 1
ATOM 1004 N N . ILE A 1 130 ? -19.248 0.196 27.939 1.00 49.50 130 ILE A N 1
ATOM 1005 C CA . ILE A 1 130 ? -20.484 0.738 27.382 1.00 49.50 130 ILE A CA 1
ATOM 1006 C C . ILE A 1 130 ? -21.181 1.431 28.559 1.00 49.50 130 ILE A C 1
ATOM 1008 O O . ILE A 1 130 ? -22.005 0.841 29.256 1.00 49.50 130 ILE A O 1
ATOM 1012 N N . ARG A 1 131 ? -20.814 2.683 28.842 1.00 46.03 131 ARG A N 1
ATOM 1013 C CA . ARG A 1 131 ? -21.674 3.568 29.620 1.00 46.03 131 ARG A CA 1
ATOM 1014 C C . ARG A 1 131 ? -22.764 4.021 28.666 1.00 46.03 131 ARG A C 1
ATOM 1016 O O . ARG A 1 131 ? -22.600 4.977 27.920 1.00 46.03 131 ARG A O 1
ATOM 1023 N N . LYS A 1 132 ? -23.886 3.301 28.704 1.00 47.78 132 LYS A N 1
ATOM 1024 C CA . LYS A 1 132 ? -25.194 3.865 28.377 1.00 47.78 132 LYS A CA 1
ATOM 1025 C C . LYS A 1 132 ? -25.411 5.052 29.321 1.00 47.78 132 LYS A C 1
ATOM 1027 O O . LYS A 1 132 ? -25.948 4.882 30.410 1.00 47.78 132 LYS A O 1
ATOM 1032 N N . SER A 1 133 ? -24.949 6.241 28.951 1.00 45.66 133 SER A N 1
ATOM 1033 C CA . SER A 1 133 ? -25.495 7.468 29.517 1.00 45.66 133 SER A CA 1
ATOM 1034 C C . SER A 1 133 ? -26.825 7.706 28.821 1.00 45.66 133 SER A C 1
ATOM 1036 O O . SER A 1 133 ? -26.903 8.360 27.784 1.00 45.66 133 SER A O 1
ATOM 1038 N N . SER A 1 134 ? -27.863 7.091 29.379 1.00 43.06 134 SER A N 1
ATOM 1039 C CA . SER A 1 134 ? -29.244 7.489 29.168 1.00 43.06 134 SER A CA 1
ATOM 1040 C C . SER A 1 134 ? -29.340 8.967 29.532 1.00 43.06 134 SER A C 1
ATOM 1042 O O . SER A 1 134 ? -29.267 9.344 30.699 1.00 43.06 134 SER A O 1
ATOM 1044 N N . GLN A 1 135 ? -29.429 9.803 28.508 1.00 52.06 135 GLN A N 1
ATOM 1045 C CA . GLN A 1 135 ? -29.683 11.227 28.616 1.00 52.06 135 GLN A CA 1
ATOM 1046 C C . GLN A 1 135 ? -31.161 11.401 28.995 1.00 52.06 135 GLN A C 1
ATOM 1048 O O . GLN A 1 135 ? -32.015 11.640 28.151 1.00 52.06 135 GLN A O 1
ATOM 1053 N N . SER A 1 136 ? -31.489 11.199 30.272 1.00 45.47 136 SER A N 1
ATOM 1054 C CA . SER A 1 136 ? -32.755 11.656 30.837 1.00 45.47 136 SER A CA 1
ATOM 1055 C C . SER A 1 136 ? -32.578 13.115 31.243 1.00 45.47 136 SER A C 1
ATOM 1057 O O . SER A 1 136 ? -31.992 13.410 32.283 1.00 45.47 136 SER A O 1
ATOM 1059 N N . HIS A 1 137 ? -33.061 14.018 30.394 1.00 51.59 137 HIS A N 1
ATOM 1060 C CA . HIS A 1 137 ? -33.412 15.380 30.778 1.00 51.59 137 HIS A CA 1
ATOM 1061 C C . HIS A 1 137 ? -34.592 15.328 31.758 1.00 51.59 137 HIS A C 1
ATOM 1063 O O . HIS A 1 137 ? -35.660 14.840 31.386 1.00 51.59 137 HIS A O 1
ATOM 1069 N N . PRO A 1 138 ? -34.455 15.905 32.959 1.00 55.22 138 PRO A N 1
ATOM 1070 C CA . PRO A 1 138 ? -35.545 16.657 33.541 1.00 55.22 138 PRO A CA 1
ATOM 1071 C C . PRO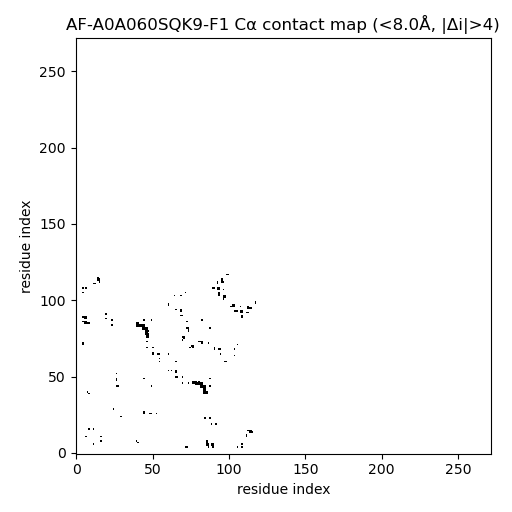 A 1 138 ? -35.200 18.145 33.478 1.00 55.22 138 PRO A C 1
ATOM 1073 O O . PRO A 1 138 ? -34.173 18.603 33.973 1.00 55.22 138 PRO A O 1
ATOM 1076 N N . GLN A 1 139 ? -36.091 18.875 32.825 1.00 56.38 139 GLN A N 1
ATOM 1077 C CA . GLN A 1 139 ? -36.257 20.318 32.898 1.00 56.38 139 GLN A CA 1
ATOM 1078 C C . GLN A 1 139 ? -36.360 20.783 34.361 1.00 56.38 139 GLN A C 1
ATOM 1080 O O . GLN A 1 139 ? -37.134 20.198 35.123 1.00 56.38 139 GLN A O 1
ATOM 1085 N N . PRO A 1 140 ? -35.674 21.878 34.733 1.00 51.31 140 PRO A N 1
ATOM 1086 C CA . PRO A 1 140 ? -36.205 22.761 35.759 1.00 51.31 140 PRO A CA 1
ATOM 1087 C C . PRO A 1 140 ? -36.315 24.215 35.284 1.00 51.31 140 PRO A C 1
ATOM 1089 O O . PRO A 1 140 ? -35.559 24.725 34.464 1.00 51.31 140 PRO A O 1
ATOM 1092 N N . THR A 1 141 ? -37.340 24.833 35.846 1.00 54.88 141 THR A N 1
ATOM 1093 C CA . THR A 1 141 ? -37.841 26.206 35.784 1.00 54.88 141 THR A CA 1
ATOM 1094 C C . THR A 1 141 ? -36.813 27.331 35.998 1.00 54.88 141 THR A C 1
ATOM 1096 O O . THR A 1 141 ? -35.762 27.101 36.593 1.00 54.88 141 THR A O 1
ATOM 1099 N N . PRO A 1 142 ? -37.145 28.578 35.598 1.00 65.31 142 PRO A N 1
ATOM 1100 C CA . PRO A 1 142 ? -36.284 29.745 35.760 1.00 65.31 142 PRO A CA 1
ATOM 1101 C C . PRO A 1 142 ? -36.438 30.348 37.165 1.00 65.31 142 PRO A C 1
ATOM 1103 O O . PRO A 1 142 ? -37.555 30.675 37.562 1.00 65.31 142 PRO A O 1
ATOM 1106 N N . SER A 1 143 ? -35.341 30.537 37.905 1.00 53.59 143 SER A N 1
ATOM 1107 C CA . SER A 1 143 ? -35.177 31.648 38.860 1.00 53.59 143 SER A CA 1
ATOM 1108 C C . SER A 1 143 ? -33.823 31.628 39.570 1.00 53.59 143 SER A C 1
ATOM 1110 O O . SER A 1 143 ? -33.425 30.619 40.137 1.00 53.59 143 SER A O 1
ATOM 1112 N N . ALA A 1 144 ? -33.244 32.829 39.617 1.00 54.03 144 ALA A N 1
ATOM 1113 C CA . ALA A 1 144 ? -32.410 33.388 40.678 1.00 54.03 144 ALA A CA 1
ATOM 1114 C C . ALA A 1 144 ? -30.926 32.970 40.802 1.00 54.03 144 ALA A C 1
ATOM 1116 O O . ALA A 1 144 ? -30.588 31.911 41.311 1.00 54.03 144 ALA A O 1
ATOM 1117 N N . LEU A 1 145 ? -30.099 33.969 40.458 1.00 53.97 145 LEU A N 1
ATOM 1118 C CA . LEU A 1 145 ? -28.954 34.516 41.202 1.00 53.97 145 LEU A CA 1
ATOM 1119 C C . LEU A 1 145 ? -27.696 33.646 41.397 1.00 53.97 145 LEU A C 1
ATOM 1121 O O . LEU A 1 145 ? -27.675 32.670 42.139 1.00 53.97 145 LEU A O 1
ATOM 1125 N N . ASP A 1 146 ? -26.628 34.142 40.764 1.00 52.12 146 ASP A N 1
ATOM 1126 C CA . ASP A 1 146 ? -25.207 33.812 40.918 1.00 52.12 146 ASP A CA 1
ATOM 1127 C C . ASP A 1 146 ? -24.727 33.612 42.363 1.00 52.12 146 ASP A C 1
AT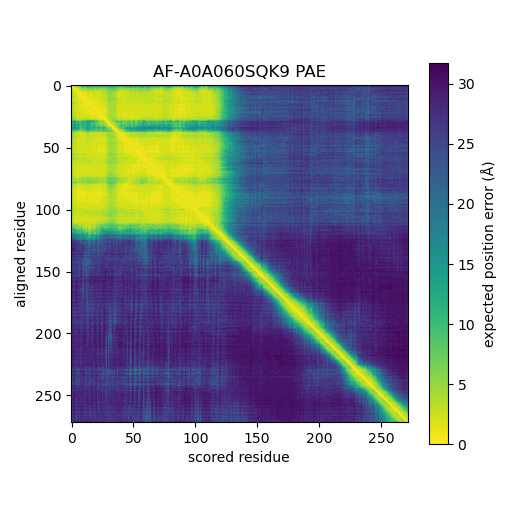OM 1129 O O . ASP A 1 146 ? -25.138 34.324 43.286 1.00 52.12 146 ASP A O 1
ATOM 1133 N N . PRO A 1 147 ? -23.691 32.774 42.516 1.00 63.94 147 PRO A N 1
ATOM 1134 C CA . PRO A 1 147 ? -22.470 33.230 43.182 1.00 63.94 147 PRO A CA 1
ATOM 1135 C C . PRO A 1 147 ? -21.226 33.199 42.259 1.00 63.94 147 PRO A C 1
ATOM 1137 O O . PRO A 1 147 ? -21.089 32.298 41.429 1.00 63.94 147 PRO A O 1
ATOM 1140 N N . PRO A 1 148 ? -20.280 34.149 42.420 1.00 65.56 148 PRO A N 1
ATOM 1141 C CA . PRO A 1 148 ? -19.092 34.257 41.576 1.00 65.56 148 PRO A CA 1
ATOM 1142 C C . PRO A 1 148 ? -18.053 33.190 41.938 1.00 65.56 148 PRO A C 1
ATOM 1144 O O . PRO A 1 148 ? -17.621 33.097 43.088 1.00 65.56 148 PRO A O 1
ATOM 1147 N N . SER A 1 149 ? -17.610 32.413 40.948 1.00 52.34 149 SER A N 1
ATOM 1148 C CA . SER A 1 149 ? -16.468 31.510 41.113 1.00 52.34 149 SER A CA 1
ATOM 1149 C C . SER A 1 149 ? -15.165 32.236 40.746 1.00 52.34 149 SER A C 1
ATOM 1151 O O . SER A 1 149 ? -15.099 32.840 39.670 1.00 52.34 149 SER A O 1
ATOM 1153 N N . PRO A 1 150 ? -14.132 32.195 41.608 1.00 69.06 150 PRO A N 1
ATOM 1154 C CA . PRO A 1 150 ? -12.800 32.693 41.300 1.00 69.06 150 PRO A CA 1
ATOM 1155 C C . PRO A 1 150 ? -12.030 31.669 40.447 1.00 69.06 150 PRO A C 1
ATOM 1157 O O . PRO A 1 150 ? -12.500 30.556 40.227 1.00 69.06 150 PRO A O 1
ATOM 1160 N N . ASP A 1 151 ? -10.836 32.068 40.014 1.00 51.91 151 ASP A N 1
ATOM 1161 C CA . ASP A 1 151 ? -9.821 31.282 39.289 1.00 51.91 151 ASP A CA 1
ATOM 1162 C C . ASP A 1 151 ? -9.775 31.459 37.767 1.00 51.91 151 ASP A C 1
ATOM 1164 O O . ASP A 1 151 ? -9.890 30.568 36.927 1.00 51.91 151 ASP A O 1
ATOM 1168 N N . HIS A 1 152 ? -9.482 32.719 37.468 1.00 55.47 152 HIS A N 1
ATOM 1169 C CA . HIS A 1 152 ? -8.663 33.219 36.377 1.00 55.47 152 HIS A CA 1
ATOM 1170 C C . HIS A 1 152 ? -7.393 32.361 36.163 1.00 55.47 152 HIS A C 1
ATOM 1172 O O . HIS A 1 152 ? -6.467 32.386 36.972 1.00 55.47 152 HIS A O 1
ATOM 1178 N N . ASN A 1 153 ? -7.332 31.612 35.060 1.00 60.91 153 ASN A N 1
ATOM 1179 C CA . ASN A 1 153 ? -6.135 30.877 34.642 1.00 60.91 153 ASN A CA 1
ATOM 1180 C C . ASN A 1 153 ? -5.272 31.764 33.709 1.00 60.91 153 ASN A C 1
ATOM 1182 O O . ASN A 1 153 ? -5.714 32.064 32.597 1.00 60.91 153 ASN A O 1
ATOM 1186 N N . PRO A 1 154 ? -4.056 32.189 34.110 1.00 62.88 154 PRO A N 1
ATOM 1187 C CA . PRO A 1 154 ? -3.265 33.200 33.397 1.00 62.88 154 PRO A CA 1
ATOM 1188 C C . PRO A 1 154 ? -2.514 32.689 32.152 1.00 62.88 154 PRO A C 1
ATOM 1190 O O . PRO A 1 154 ? -1.800 33.463 31.519 1.00 62.88 154 PRO A O 1
ATOM 1193 N N . PHE A 1 155 ? -2.655 31.417 31.764 1.00 53.16 155 PHE A N 1
ATOM 1194 C CA . PHE A 1 155 ? -1.949 30.862 30.596 1.00 53.16 155 PHE A CA 1
ATOM 1195 C C . PHE A 1 155 ? -2.713 30.960 29.266 1.00 53.16 155 PHE A C 1
ATOM 1197 O O . PHE A 1 155 ? -2.171 30.594 28.226 1.00 53.16 155 PHE A O 1
ATOM 1204 N N . PHE A 1 156 ? -3.928 31.513 29.259 1.00 51.66 156 PHE A N 1
ATOM 1205 C CA . PHE A 1 156 ? -4.675 31.796 28.029 1.00 51.66 156 PHE A CA 1
ATOM 1206 C C . PHE A 1 156 ? -4.539 33.268 27.629 1.00 51.66 156 PHE A C 1
ATOM 1208 O O . PHE A 1 156 ? -5.514 34.011 27.563 1.00 51.66 156 PHE A O 1
ATOM 1215 N N . ALA A 1 157 ? -3.309 33.697 27.345 1.00 45.97 157 ALA A N 1
ATOM 1216 C CA . ALA A 1 157 ? -3.089 34.933 26.607 1.00 45.97 157 ALA A CA 1
ATOM 1217 C C . ALA A 1 157 ? -3.381 34.675 25.123 1.00 45.97 157 ALA A C 1
ATOM 1219 O O . ALA A 1 157 ? -2.529 34.241 24.350 1.00 45.97 157 ALA A O 1
ATOM 1220 N N . THR A 1 158 ? -4.625 34.939 24.744 1.00 49.91 158 THR A N 1
ATOM 1221 C CA . THR A 1 158 ? -5.031 35.190 23.366 1.00 49.91 158 THR A CA 1
ATOM 1222 C C . THR A 1 158 ? -4.337 36.449 22.851 1.00 49.91 158 THR A C 1
ATOM 1224 O O . THR A 1 158 ? -4.565 37.546 23.358 1.00 49.91 158 THR A O 1
ATOM 1227 N N . THR A 1 159 ? -3.546 36.310 21.798 1.00 51.91 159 THR A N 1
ATOM 1228 C CA . THR A 1 159 ? -3.257 37.382 20.842 1.00 51.91 159 THR A CA 1
ATOM 1229 C C . THR A 1 159 ? -3.711 36.861 19.481 1.00 51.91 159 THR A C 1
ATOM 1231 O O . THR A 1 159 ? -3.604 35.676 19.196 1.00 51.91 159 THR A O 1
ATOM 1234 N N . SER A 1 160 ? -4.252 37.627 18.555 1.00 49.44 160 SER A N 1
ATOM 1235 C CA . SER A 1 160 ? -4.806 38.971 18.529 1.00 49.44 160 SER A CA 1
ATOM 1236 C C . SER A 1 160 ? -5.471 39.028 17.153 1.00 49.44 160 SER A C 1
ATOM 1238 O O . SER A 1 160 ? -4.850 38.683 16.148 1.00 49.44 160 SER A O 1
ATOM 1240 N N . SER A 1 161 ? -6.742 39.405 17.102 1.00 50.16 161 SER A N 1
ATOM 1241 C CA . SER A 1 161 ? -7.416 39.790 15.867 1.00 50.16 161 SER A CA 1
ATOM 1242 C C . SER A 1 161 ? -6.861 41.132 15.375 1.00 50.16 161 SER A C 1
ATOM 1244 O O . SER A 1 161 ? -6.931 42.114 16.113 1.00 50.16 161 SER A O 1
ATOM 1246 N N . HIS A 1 162 ? -6.398 41.218 14.126 1.00 44.03 162 HIS A N 1
ATOM 1247 C CA . HIS A 1 162 ? -6.282 42.498 13.416 1.00 44.03 162 HIS A CA 1
ATOM 1248 C C . HIS A 1 162 ? -6.709 42.338 11.933 1.00 44.03 162 HIS A C 1
ATOM 1250 O O . HIS A 1 162 ? -6.591 41.238 11.389 1.00 44.03 162 HIS A O 1
ATOM 1256 N N . PRO A 1 163 ? -7.276 43.394 11.312 1.00 64.19 163 PRO A N 1
ATOM 1257 C CA . PRO A 1 163 ? -8.189 43.370 10.168 1.00 64.19 163 PRO A CA 1
ATOM 1258 C C . PRO A 1 163 ? -7.450 43.555 8.817 1.00 64.19 163 PRO A C 1
ATOM 1260 O O . PRO A 1 163 ? -6.218 43.633 8.807 1.00 64.19 163 PRO A O 1
ATOM 1263 N N . PRO A 1 164 ? -8.155 43.607 7.663 1.00 69.19 164 PRO A N 1
ATOM 1264 C CA . PRO A 1 164 ? -7.521 43.551 6.353 1.00 69.19 164 PRO A CA 1
ATOM 1265 C C . PRO A 1 164 ? -7.067 44.941 5.895 1.00 69.19 164 PRO A C 1
ATOM 1267 O O . PRO A 1 164 ? -7.824 45.908 5.974 1.00 69.19 164 PRO A O 1
ATOM 1270 N N . ALA A 1 165 ? -5.848 45.029 5.359 1.00 50.34 165 ALA A N 1
ATOM 1271 C CA . ALA A 1 165 ? -5.378 46.203 4.638 1.00 50.34 165 ALA A CA 1
ATOM 1272 C C . ALA A 1 165 ? -4.610 45.812 3.365 1.00 50.34 165 ALA A C 1
ATOM 1274 O O . ALA A 1 165 ? -3.723 44.964 3.348 1.00 50.34 165 ALA A O 1
ATOM 1275 N N . THR A 1 166 ? -5.041 46.475 2.304 1.00 55.91 166 THR A N 1
ATOM 1276 C CA . THR A 1 166 ? -4.609 46.564 0.911 1.00 55.91 166 THR A CA 1
ATOM 1277 C C . THR A 1 166 ? -3.137 46.946 0.668 1.00 55.91 166 THR A C 1
ATOM 1279 O O . THR A 1 166 ? -2.717 47.998 1.132 1.00 55.91 166 THR A O 1
ATOM 1282 N N . HIS A 1 167 ? -2.475 46.167 -0.210 1.00 49.88 167 HIS A N 1
ATOM 1283 C CA . HIS A 1 167 ? -1.416 46.511 -1.200 1.00 49.88 167 HIS A CA 1
ATOM 1284 C C . HIS A 1 167 ? -0.132 47.265 -0.725 1.00 49.88 167 HIS A C 1
ATOM 1286 O O . HIS A 1 167 ? 0.020 47.573 0.447 1.00 49.88 167 HIS A O 1
ATOM 1292 N N . PRO A 1 168 ? 0.825 47.597 -1.623 1.00 70.06 168 PRO A N 1
ATOM 1293 C CA . PRO A 1 168 ? 1.824 46.722 -2.264 1.00 70.06 168 PRO A CA 1
ATOM 1294 C C . PRO A 1 168 ? 3.275 47.231 -2.031 1.00 70.06 168 PRO A C 1
ATOM 1296 O O . PRO A 1 168 ? 3.460 48.422 -1.832 1.00 70.06 168 PRO A O 1
ATOM 1299 N N . ALA A 1 169 ? 4.317 46.391 -2.137 1.00 43.69 169 ALA A N 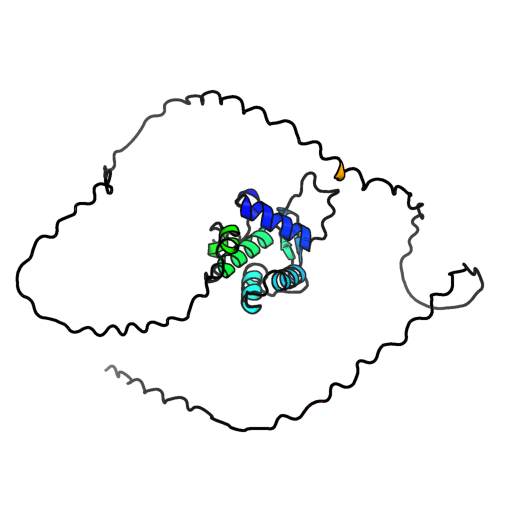1
ATOM 1300 C CA . ALA A 1 169 ? 5.668 46.816 -2.571 1.00 43.69 169 ALA A CA 1
ATOM 1301 C C . ALA A 1 169 ? 6.677 45.656 -2.565 1.00 43.69 169 ALA A C 1
ATOM 1303 O O . ALA A 1 169 ? 6.879 44.975 -1.564 1.00 43.69 169 ALA A O 1
ATOM 1304 N N . LEU A 1 170 ? 7.335 45.493 -3.710 1.00 64.94 170 LEU A N 1
ATOM 1305 C CA . LEU A 1 170 ? 8.545 44.709 -3.942 1.00 64.94 170 LEU A CA 1
ATOM 1306 C C . LEU A 1 170 ? 9.734 45.337 -3.203 1.00 64.94 170 LEU A C 1
ATOM 1308 O O . LEU A 1 170 ? 9.969 46.519 -3.421 1.00 64.94 170 LEU A O 1
ATOM 1312 N N . LEU A 1 171 ? 10.504 44.560 -2.428 1.00 54.03 171 LEU A N 1
ATOM 1313 C CA . LEU A 1 171 ? 11.882 44.861 -1.989 1.00 54.03 171 LEU A CA 1
ATOM 1314 C C . LEU A 1 171 ? 12.593 43.578 -1.473 1.00 54.03 171 LEU A C 1
ATOM 1316 O O . LEU A 1 171 ? 11.935 42.550 -1.308 1.00 54.03 171 LEU A O 1
ATOM 1320 N N . PRO A 1 172 ? 13.939 43.573 -1.347 1.00 53.69 172 PRO A N 1
ATOM 1321 C CA . PRO A 1 172 ? 14.790 42.570 -1.980 1.00 53.69 172 PRO A CA 1
ATOM 1322 C C . PRO A 1 172 ? 15.240 41.420 -1.068 1.00 53.69 172 PRO A C 1
ATOM 1324 O O . PRO A 1 172 ? 15.276 41.518 0.155 1.00 53.69 172 PRO A O 1
ATOM 1327 N N . VAL A 1 173 ? 15.637 40.336 -1.740 1.00 55.38 173 VAL A N 1
ATOM 1328 C CA . VAL A 1 173 ? 16.263 39.111 -1.227 1.00 55.38 173 VAL A CA 1
ATOM 1329 C C . VAL A 1 173 ? 17.396 39.433 -0.247 1.00 55.38 173 VAL A C 1
ATOM 1331 O O . VAL A 1 173 ? 18.478 39.861 -0.646 1.00 55.38 173 VAL A O 1
ATOM 1334 N N . SER A 1 174 ? 17.144 39.186 1.039 1.00 51.59 174 SER A N 1
ATOM 1335 C CA . SER A 1 174 ? 18.180 39.110 2.065 1.00 51.59 174 SER A CA 1
ATOM 1336 C C . SER A 1 174 ? 18.708 37.677 2.111 1.00 51.59 174 SER A C 1
ATOM 1338 O O . SER A 1 174 ? 17.945 36.725 2.291 1.00 51.59 174 SER A O 1
ATOM 1340 N N . ALA A 1 175 ? 20.007 37.524 1.863 1.00 66.25 175 ALA A N 1
ATOM 1341 C CA . ALA A 1 175 ? 20.694 36.241 1.882 1.00 66.25 175 ALA A CA 1
ATOM 1342 C C . ALA A 1 175 ? 20.661 35.620 3.296 1.00 66.25 175 ALA A C 1
ATOM 1344 O O . ALA A 1 175 ? 20.824 36.340 4.284 1.00 66.25 175 ALA A O 1
ATOM 1345 N N . PRO A 1 176 ? 20.472 34.294 3.421 1.00 70.19 176 PRO A N 1
ATOM 1346 C CA . PRO A 1 176 ? 20.438 33.636 4.719 1.00 70.19 176 PRO A CA 1
ATOM 1347 C C . PRO A 1 176 ? 21.824 33.650 5.392 1.00 70.19 176 PRO A C 1
ATOM 1349 O O . PRO A 1 176 ? 22.840 33.489 4.709 1.00 70.19 176 PRO A O 1
ATOM 1352 N N . PRO A 1 177 ? 21.885 33.801 6.728 1.00 75.62 177 PRO A N 1
ATOM 1353 C CA . PRO A 1 177 ? 23.138 33.784 7.474 1.00 75.62 177 PRO A CA 1
ATOM 1354 C C . PRO A 1 177 ? 23.842 32.414 7.384 1.00 75.62 177 PRO A C 1
ATOM 1356 O O . PRO A 1 177 ? 23.178 31.377 7.268 1.00 75.62 177 PRO A O 1
ATOM 1359 N N . PRO A 1 178 ? 25.188 32.386 7.447 1.00 68.38 178 PRO A N 1
ATOM 1360 C CA . PRO A 1 178 ? 25.973 31.159 7.355 1.00 68.38 178 PRO A CA 1
ATOM 1361 C C . PRO A 1 178 ? 25.666 30.219 8.528 1.00 68.38 178 PRO A C 1
ATOM 1363 O O . PRO A 1 178 ? 25.685 30.621 9.692 1.00 68.38 178 PRO A O 1
ATOM 1366 N N . ARG A 1 179 ? 25.371 28.951 8.213 1.00 71.25 179 ARG A N 1
ATOM 1367 C CA . ARG A 1 179 ? 25.105 27.913 9.218 1.00 71.25 179 ARG A CA 1
ATOM 1368 C C . ARG A 1 179 ? 26.382 27.607 10.016 1.00 71.25 179 ARG A C 1
ATOM 1370 O O . ARG A 1 179 ? 27.448 27.503 9.407 1.00 71.25 179 ARG A O 1
ATOM 1377 N N . PRO A 1 180 ? 26.286 27.414 11.343 1.00 79.56 180 PRO A N 1
ATOM 1378 C CA . PRO A 1 180 ? 27.416 26.972 12.151 1.00 79.56 180 PRO A CA 1
ATOM 1379 C C . PRO A 1 180 ? 27.881 25.565 11.727 1.00 79.56 180 PRO A C 1
ATOM 1381 O O . PRO A 1 180 ? 27.059 24.755 11.282 1.00 79.56 180 PRO A O 1
ATOM 1384 N N . PRO A 1 181 ? 29.186 25.262 11.847 1.00 77.44 181 PRO A N 1
ATOM 1385 C CA . PRO A 1 181 ? 29.731 23.956 11.496 1.00 77.44 181 PRO A CA 1
ATOM 1386 C C . PRO A 1 181 ? 29.153 22.857 12.405 1.00 77.44 181 PRO A C 1
ATOM 1388 O O . PRO A 1 181 ? 28.955 23.093 13.600 1.00 77.44 181 PRO A O 1
ATOM 1391 N N . PRO A 1 182 ? 28.872 21.657 11.864 1.00 75.62 182 PRO A N 1
ATOM 1392 C CA . PRO A 1 182 ? 28.332 20.558 12.651 1.00 75.62 182 PRO A CA 1
ATOM 1393 C C . PRO A 1 182 ? 29.343 20.088 13.712 1.00 75.62 182 PRO A C 1
ATOM 1395 O O . PRO A 1 182 ? 30.550 20.087 13.453 1.00 75.62 182 PRO A O 1
ATOM 1398 N N . PRO A 1 183 ? 28.867 19.663 14.897 1.00 75.94 183 PRO A N 1
ATOM 1399 C CA . PRO A 1 183 ? 29.723 19.115 15.939 1.00 75.94 183 PRO A CA 1
ATOM 1400 C C . PRO A 1 183 ? 30.425 17.844 15.447 1.00 75.94 183 PRO A C 1
ATOM 1402 O O . PRO A 1 183 ? 29.825 16.985 14.796 1.00 75.94 183 PRO A O 1
ATOM 1405 N N . SER A 1 184 ? 31.713 17.739 15.761 1.00 77.25 184 SER A N 1
ATOM 1406 C CA . SER A 1 184 ? 32.565 16.597 15.443 1.00 77.25 184 SER A CA 1
ATOM 1407 C C . SER A 1 184 ? 31.995 15.311 16.046 1.00 77.25 184 SER A C 1
ATOM 1409 O O . SER A 1 184 ? 31.808 15.197 17.257 1.00 77.25 184 SER A O 1
ATOM 1411 N N . LEU A 1 185 ? 31.706 14.337 15.180 1.00 73.50 185 LEU A N 1
ATOM 1412 C CA . LEU A 1 185 ? 31.194 13.029 15.582 1.00 73.50 185 LEU A CA 1
ATOM 1413 C C . LEU A 1 185 ? 32.222 12.285 16.456 1.00 73.50 185 LEU A C 1
ATOM 1415 O O . LEU A 1 185 ? 33.421 12.332 16.159 1.00 73.50 185 LEU A O 1
ATOM 1419 N N . PRO A 1 186 ? 31.777 11.562 17.498 1.00 80.56 186 PRO A N 1
ATOM 1420 C CA . PRO A 1 186 ? 32.662 10.745 18.315 1.00 80.56 186 PRO A CA 1
ATOM 1421 C C . PRO A 1 186 ? 33.268 9.585 17.501 1.00 80.56 186 PRO A C 1
ATOM 1423 O O . PRO A 1 186 ? 32.641 9.087 16.557 1.00 80.56 186 PRO A O 1
ATOM 1426 N N . PRO A 1 187 ? 34.481 9.125 17.860 1.00 75.94 187 PRO A N 1
ATOM 1427 C CA . PRO A 1 187 ? 35.143 8.021 17.180 1.00 75.94 187 PRO A CA 1
ATOM 1428 C C . PRO A 1 187 ? 34.310 6.738 17.272 1.00 75.94 187 PRO A C 1
ATOM 1430 O O . PRO A 1 187 ? 33.800 6.364 18.328 1.00 75.94 187 PRO A O 1
ATOM 1433 N N . LYS A 1 188 ? 34.173 6.070 16.126 1.00 75.62 188 LYS A N 1
ATOM 1434 C CA . LYS A 1 188 ? 33.392 4.842 15.943 1.00 75.62 188 LYS A CA 1
ATOM 1435 C C . LYS A 1 188 ? 33.895 3.751 16.909 1.00 75.62 188 LYS A C 1
ATOM 1437 O O . LYS A 1 188 ? 35.091 3.454 16.882 1.00 75.62 188 LYS A O 1
ATOM 1442 N N . PRO A 1 189 ? 33.031 3.124 17.730 1.00 68.25 189 PRO A N 1
ATOM 1443 C CA . PRO A 1 189 ? 33.445 2.018 18.584 1.00 68.25 189 PRO A CA 1
ATOM 1444 C C . PRO A 1 189 ? 33.852 0.825 17.712 1.00 68.25 189 PRO A C 1
ATOM 1446 O O . PRO A 1 189 ? 33.045 0.245 16.985 1.00 68.25 189 PRO A O 1
ATOM 1449 N N . ASN A 1 190 ? 35.140 0.496 17.763 1.00 80.19 190 ASN A N 1
ATOM 1450 C CA . ASN A 1 190 ? 35.755 -0.619 17.057 1.00 80.19 190 ASN A CA 1
ATOM 1451 C C . ASN A 1 190 ? 35.348 -1.932 17.746 1.00 80.19 190 ASN A C 1
ATOM 1453 O O . ASN A 1 190 ? 35.944 -2.320 18.749 1.00 80.19 190 ASN A O 1
ATOM 1457 N N . ASN A 1 191 ? 34.280 -2.569 17.262 1.00 72.56 191 ASN A N 1
ATOM 1458 C CA . ASN A 1 191 ? 33.743 -3.799 17.839 1.00 72.56 191 ASN A CA 1
ATOM 1459 C C . ASN A 1 191 ? 34.337 -5.038 17.126 1.00 72.56 191 ASN A C 1
ATOM 1461 O O . ASN A 1 191 ? 33.976 -5.305 15.976 1.00 72.56 191 ASN A O 1
ATOM 1465 N N . PRO A 1 192 ? 35.223 -5.822 17.775 1.00 72.38 192 PRO A N 1
ATOM 1466 C CA . PRO A 1 192 ? 35.973 -6.907 17.133 1.00 72.38 192 PRO A CA 1
ATOM 1467 C C . PRO A 1 192 ? 35.132 -8.154 16.801 1.00 72.38 192 PRO A C 1
ATOM 1469 O O . PRO A 1 192 ? 35.612 -9.051 16.108 1.00 72.38 192 PRO A O 1
ATOM 1472 N N . PHE A 1 193 ? 33.878 -8.235 17.257 1.00 64.19 193 PHE A N 1
ATOM 1473 C CA . PHE A 1 193 ? 33.029 -9.414 17.051 1.00 64.19 193 PHE A CA 1
ATOM 1474 C C . PHE A 1 193 ? 32.353 -9.479 15.671 1.00 64.19 193 PHE A C 1
ATOM 1476 O O . PHE A 1 193 ? 31.846 -10.536 15.298 1.00 64.19 193 PHE A O 1
ATOM 1483 N N . LEU A 1 194 ? 32.385 -8.401 14.879 1.00 60.91 194 LEU A N 1
ATOM 1484 C CA . LEU A 1 194 ? 31.779 -8.369 13.539 1.00 60.91 194 LEU A CA 1
ATOM 1485 C C . LEU A 1 194 ? 32.688 -8.928 12.427 1.00 60.91 194 LEU A C 1
ATOM 1487 O O . LEU A 1 194 ? 32.205 -9.214 11.335 1.00 60.91 194 LEU A O 1
ATOM 1491 N N . ASN A 1 195 ? 33.970 -9.191 12.702 1.00 54.91 195 ASN A N 1
ATOM 1492 C CA . ASN A 1 195 ? 34.932 -9.626 11.677 1.00 54.91 195 ASN A CA 1
ATOM 1493 C C . ASN A 1 195 ? 34.995 -11.152 11.454 1.00 54.91 195 ASN A C 1
ATOM 1495 O O . ASN A 1 195 ? 35.871 -11.631 10.741 1.00 54.91 195 ASN A O 1
ATOM 1499 N N . ARG A 1 196 ? 34.090 -11.948 12.042 1.00 57.94 196 ARG A N 1
ATOM 1500 C CA . ARG A 1 196 ? 34.151 -13.425 11.968 1.00 57.94 196 ARG A CA 1
ATOM 1501 C C . ARG A 1 196 ? 33.340 -14.085 10.848 1.00 57.94 196 ARG A C 1
ATOM 1503 O O . ARG A 1 196 ? 33.311 -15.310 10.802 1.00 57.94 196 ARG A O 1
ATOM 1510 N N . ARG A 1 197 ? 32.698 -13.335 9.944 1.00 54.47 197 ARG A N 1
ATOM 1511 C CA . ARG A 1 197 ? 31.817 -13.925 8.909 1.00 54.47 197 ARG A CA 1
ATOM 1512 C C . ARG A 1 197 ? 32.325 -13.851 7.465 1.00 54.47 197 ARG A C 1
ATOM 1514 O O . ARG A 1 197 ? 31.537 -14.063 6.553 1.00 54.47 197 ARG A O 1
ATOM 1521 N N . GLY A 1 198 ? 33.615 -13.591 7.256 1.00 59.62 198 GLY A N 1
ATOM 1522 C CA . GLY A 1 198 ? 34.244 -13.579 5.930 1.00 59.62 198 GLY A CA 1
ATOM 1523 C C . GLY A 1 198 ? 35.342 -14.632 5.806 1.00 59.62 198 GLY A C 1
ATOM 1524 O O . GLY A 1 198 ? 36.513 -14.308 5.956 1.00 59.62 198 GLY A O 1
ATOM 1525 N N . SER A 1 199 ? 34.969 -15.892 5.590 1.00 54.59 199 SER A N 1
ATOM 1526 C CA . SER A 1 199 ? 35.850 -16.911 5.001 1.00 54.59 199 SER A CA 1
ATOM 1527 C C . SER A 1 199 ? 34.994 -18.077 4.510 1.00 54.59 199 SER A C 1
ATOM 1529 O O . SER A 1 199 ? 34.831 -19.090 5.189 1.00 54.59 199 SER A O 1
ATOM 1531 N N . GLN A 1 200 ? 34.364 -17.885 3.353 1.00 50.94 200 GLN A N 1
ATOM 1532 C CA . GLN A 1 200 ? 33.971 -18.988 2.480 1.00 50.94 200 GLN A CA 1
ATOM 1533 C C . GLN A 1 200 ? 33.840 -18.476 1.038 1.00 50.94 200 GLN A C 1
ATOM 1535 O O . GLN A 1 200 ? 32.783 -18.525 0.421 1.00 50.94 200 GLN A O 1
ATOM 1540 N N . ASP A 1 201 ? 34.948 -17.955 0.510 1.00 46.88 201 ASP A N 1
ATOM 1541 C CA . ASP A 1 201 ? 35.146 -17.800 -0.929 1.00 46.88 201 ASP A CA 1
ATOM 1542 C C . ASP A 1 201 ? 35.548 -19.163 -1.506 1.00 46.88 201 ASP A C 1
ATOM 1544 O O . ASP A 1 201 ? 36.707 -19.574 -1.446 1.00 46.88 201 ASP A O 1
ATOM 1548 N N . ALA A 1 202 ? 34.571 -19.887 -2.046 1.00 51.97 202 ALA A N 1
ATOM 1549 C CA . ALA A 1 202 ? 34.806 -20.938 -3.027 1.00 51.97 202 ALA A CA 1
ATOM 1550 C C . ALA A 1 202 ? 33.988 -20.582 -4.281 1.00 51.97 202 ALA A C 1
ATOM 1552 O O . ALA A 1 202 ? 32.770 -20.418 -4.174 1.00 51.97 202 ALA A O 1
ATOM 1553 N N . PRO A 1 203 ? 34.621 -20.417 -5.455 1.00 55.56 203 PRO A N 1
ATOM 1554 C CA . PRO A 1 203 ? 33.923 -19.982 -6.660 1.00 55.56 203 PRO A CA 1
ATOM 1555 C C . PRO A 1 203 ? 33.024 -21.104 -7.208 1.00 55.56 203 PRO A C 1
ATOM 1557 O O . PRO A 1 203 ? 33.504 -22.228 -7.380 1.00 55.56 203 PRO A O 1
ATOM 1560 N N . PRO A 1 204 ? 31.748 -20.838 -7.554 1.00 52.66 204 PRO A N 1
ATOM 1561 C CA . PRO A 1 204 ? 30.993 -21.749 -8.395 1.00 52.66 204 PRO A CA 1
ATOM 1562 C C . PRO A 1 204 ? 31.542 -21.670 -9.821 1.00 52.66 204 PRO A C 1
ATOM 1564 O O . PRO A 1 204 ? 31.488 -20.647 -10.504 1.00 52.66 204 PRO A O 1
ATOM 1567 N N . GLN A 1 205 ? 32.114 -22.792 -10.234 1.00 56.22 205 GLN A N 1
ATOM 1568 C CA . GLN A 1 205 ? 32.620 -23.056 -11.566 1.00 56.22 205 GLN A CA 1
ATOM 1569 C C . GLN A 1 205 ? 31.494 -22.887 -12.597 1.00 56.22 205 GLN A C 1
ATOM 1571 O O . GLN A 1 205 ? 30.414 -23.465 -12.477 1.00 56.22 205 GLN A O 1
ATOM 1576 N N . SER A 1 206 ? 31.761 -22.054 -13.596 1.00 54.91 206 SER A N 1
ATOM 1577 C CA . SER A 1 206 ? 30.861 -21.671 -14.678 1.00 54.91 206 SER A CA 1
ATOM 1578 C C . SER A 1 206 ? 30.421 -22.882 -15.509 1.00 54.91 206 SER A C 1
ATOM 1580 O O . SER A 1 206 ? 31.265 -23.620 -16.016 1.00 54.91 206 SER A O 1
ATOM 1582 N N . ALA A 1 207 ? 29.112 -23.046 -15.710 1.00 45.25 207 ALA A N 1
ATOM 1583 C CA . ALA A 1 207 ? 28.562 -23.904 -16.757 1.00 45.25 207 ALA A CA 1
ATOM 1584 C C . ALA A 1 207 ? 28.088 -23.025 -17.933 1.00 45.25 207 ALA A C 1
ATOM 1586 O O . ALA A 1 207 ? 27.418 -22.015 -17.698 1.00 45.25 207 ALA A O 1
ATOM 1587 N N . PRO A 1 208 ? 28.449 -23.360 -19.184 1.00 55.81 208 PRO A N 1
ATOM 1588 C CA . PRO A 1 208 ? 28.125 -22.554 -20.350 1.00 55.81 208 PRO A CA 1
ATOM 1589 C C . PRO A 1 208 ? 26.659 -22.696 -20.766 1.00 55.81 208 PRO A C 1
ATOM 1591 O O . PRO A 1 208 ? 26.064 -23.773 -20.727 1.00 55.81 208 PRO A O 1
ATOM 1594 N N . ALA A 1 209 ? 26.114 -21.570 -21.219 1.00 48.59 209 ALA A N 1
ATOM 1595 C CA . ALA A 1 209 ? 24.836 -21.451 -21.890 1.00 48.59 209 ALA A CA 1
ATOM 1596 C C . ALA A 1 209 ? 24.798 -22.276 -23.184 1.00 48.59 209 AL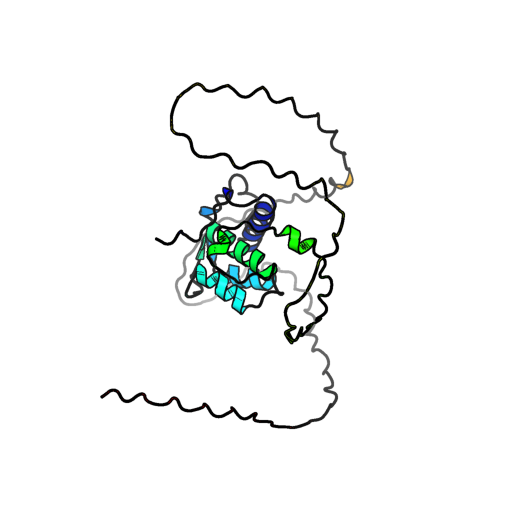A A C 1
ATOM 1598 O O . ALA A 1 209 ? 25.690 -22.168 -24.024 1.00 48.59 209 ALA A O 1
ATOM 1599 N N . SER A 1 210 ? 23.720 -23.032 -23.381 1.00 43.28 210 SER A N 1
ATOM 1600 C CA . SER A 1 210 ? 23.190 -23.383 -24.700 1.00 43.28 210 SER A CA 1
ATOM 1601 C C . SER A 1 210 ? 21.699 -23.699 -24.568 1.00 43.28 210 SER A C 1
ATOM 1603 O O . SER A 1 210 ? 21.292 -24.594 -23.833 1.00 43.28 210 SER A O 1
ATOM 1605 N N . THR A 1 211 ? 20.903 -22.889 -25.258 1.00 49.62 211 THR A N 1
ATOM 1606 C CA . THR A 1 211 ? 19.474 -23.045 -25.560 1.00 49.62 211 THR A CA 1
ATOM 1607 C C . THR A 1 211 ? 19.177 -24.414 -26.195 1.00 49.62 211 THR A C 1
ATOM 1609 O O . THR A 1 211 ? 20.062 -25.004 -26.817 1.00 49.62 211 THR A O 1
ATOM 1612 N N . PRO A 1 212 ? 17.941 -24.941 -26.071 1.00 49.56 212 PRO A N 1
ATOM 1613 C CA . PRO A 1 212 ? 17.026 -24.797 -27.209 1.00 49.56 212 PRO A CA 1
ATOM 1614 C C . PRO A 1 212 ? 15.527 -24.702 -26.860 1.00 49.56 212 PRO A C 1
ATOM 1616 O O . PRO A 1 212 ? 15.056 -25.058 -25.783 1.00 49.56 212 PRO A O 1
ATOM 1619 N N . ALA A 1 213 ? 14.787 -24.213 -27.852 1.00 46.44 213 ALA A N 1
ATOM 1620 C CA . ALA A 1 213 ? 13.338 -24.170 -27.937 1.00 46.44 213 ALA A CA 1
ATOM 1621 C C . ALA A 1 213 ? 12.687 -25.568 -27.919 1.00 46.44 213 ALA A C 1
ATOM 1623 O O . ALA 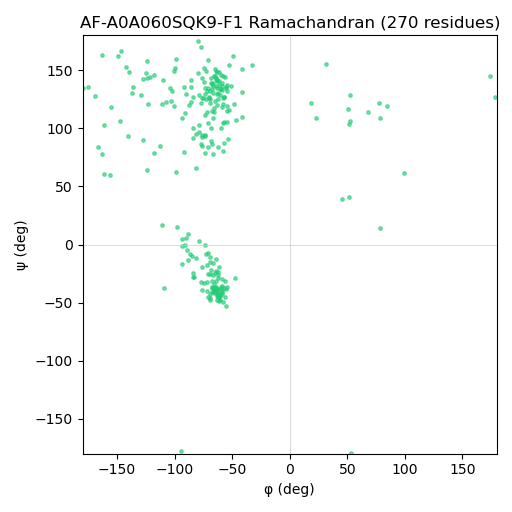A 1 213 ? 13.218 -26.524 -28.481 1.00 46.44 213 ALA A O 1
ATOM 1624 N N . PHE A 1 214 ? 11.481 -25.649 -27.351 1.00 39.47 214 PHE A N 1
ATOM 1625 C CA . PHE A 1 214 ? 10.520 -26.721 -27.627 1.00 39.47 214 PHE A CA 1
ATOM 1626 C C . PHE A 1 214 ? 9.900 -26.483 -29.018 1.00 39.47 214 PHE A C 1
ATOM 1628 O O . PHE A 1 214 ? 9.578 -25.338 -29.343 1.00 39.47 214 PHE A O 1
ATOM 1635 N N . PRO A 1 215 ? 9.696 -27.536 -29.831 1.00 54.25 215 PRO A N 1
ATOM 1636 C CA . PRO A 1 215 ? 8.440 -28.267 -29.676 1.00 54.25 215 PRO A CA 1
ATOM 1637 C C . PRO A 1 215 ? 8.549 -29.792 -29.851 1.00 54.25 215 PRO A C 1
ATOM 1639 O O . PRO A 1 215 ? 9.360 -30.304 -30.608 1.00 54.25 215 PRO A O 1
ATOM 1642 N N . SER A 1 216 ? 7.621 -30.479 -29.183 1.00 43.78 216 SER A N 1
ATOM 1643 C CA . SER A 1 216 ? 6.968 -31.730 -29.589 1.00 43.78 216 SER A CA 1
ATOM 1644 C C . SER A 1 216 ? 7.781 -32.969 -30.020 1.00 43.78 216 SER A C 1
ATOM 1646 O O . SER A 1 216 ? 8.453 -33.016 -31.042 1.00 43.78 216 SER A O 1
ATOM 1648 N N . THR A 1 217 ? 7.398 -34.067 -29.356 1.00 47.56 217 THR A N 1
ATOM 1649 C CA . THR A 1 217 ? 7.275 -35.459 -29.839 1.00 47.56 217 THR A CA 1
ATOM 1650 C C . THR A 1 217 ? 8.507 -36.362 -30.030 1.00 47.56 217 THR A C 1
ATOM 1652 O O . THR A 1 217 ? 9.305 -36.192 -30.936 1.00 47.56 217 THR A O 1
ATOM 1655 N N . ARG A 1 218 ? 8.418 -37.482 -29.286 1.00 42.41 218 ARG A N 1
ATOM 1656 C CA . ARG A 1 218 ? 8.871 -38.868 -29.544 1.00 42.41 218 ARG A CA 1
ATOM 1657 C C . ARG A 1 218 ? 10.328 -39.265 -29.226 1.00 42.41 218 ARG A C 1
ATOM 1659 O O . ARG A 1 218 ? 11.285 -38.811 -29.830 1.00 42.41 218 ARG A O 1
ATOM 1666 N N . LEU A 1 219 ? 10.397 -40.241 -28.306 1.00 47.72 219 LEU A N 1
ATOM 1667 C CA . LEU A 1 219 ? 11.385 -41.326 -28.122 1.00 47.72 219 LEU A CA 1
ATOM 1668 C C . LEU A 1 219 ? 11.981 -41.843 -29.460 1.00 47.72 219 LEU A C 1
ATOM 1670 O O . LEU A 1 219 ? 11.243 -41.796 -30.448 1.00 47.72 219 LEU A O 1
ATOM 1674 N N . PRO A 1 220 ? 13.207 -42.435 -29.514 1.00 52.84 220 PRO A N 1
ATOM 1675 C CA . PRO A 1 220 ? 13.682 -43.467 -28.574 1.00 52.84 220 PRO A CA 1
ATOM 1676 C C . PRO A 1 220 ? 15.189 -43.499 -28.201 1.00 52.84 220 PRO A C 1
ATOM 1678 O O . PRO A 1 220 ? 16.039 -42.888 -28.832 1.00 52.84 220 PRO A O 1
ATOM 1681 N N . ALA A 1 221 ? 15.451 -44.269 -27.135 1.00 50.22 221 ALA A N 1
ATOM 1682 C CA . ALA A 1 221 ? 16.657 -45.018 -26.749 1.00 50.22 221 ALA A CA 1
ATOM 1683 C C . ALA A 1 221 ? 18.021 -44.678 -27.391 1.00 50.22 221 ALA A C 1
ATOM 1685 O O . ALA A 1 221 ? 18.217 -44.939 -28.572 1.00 50.22 221 ALA A O 1
ATOM 1686 N N . SER A 1 222 ? 19.020 -44.324 -26.566 1.00 42.22 222 SER A N 1
ATOM 1687 C CA . SER A 1 222 ? 20.210 -45.173 -26.349 1.00 42.22 222 SER A CA 1
ATOM 1688 C C . SER A 1 222 ? 21.168 -44.610 -25.282 1.00 42.22 222 SER A C 1
ATOM 1690 O O . SER A 1 222 ? 21.482 -43.428 -25.279 1.00 42.22 222 SER A O 1
ATOM 1692 N N . ALA A 1 223 ? 21.624 -45.523 -24.420 1.00 49.16 223 ALA A N 1
ATOM 1693 C CA . ALA A 1 223 ? 22.959 -45.679 -23.829 1.00 49.16 223 ALA A CA 1
ATOM 1694 C C . ALA A 1 223 ? 23.702 -44.508 -23.133 1.00 49.16 223 ALA A C 1
ATOM 1696 O O . ALA A 1 223 ? 24.224 -43.595 -23.761 1.00 49.16 223 ALA A O 1
ATOM 1697 N N . SER A 1 224 ? 23.912 -44.727 -21.826 1.00 49.62 224 SER A N 1
ATOM 1698 C CA . SER A 1 224 ? 25.146 -44.506 -21.051 1.00 49.62 224 SER A CA 1
ATOM 1699 C C . SER A 1 224 ? 25.846 -43.147 -21.114 1.00 49.62 224 SER A C 1
ATOM 1701 O O . SER A 1 224 ? 26.662 -42.921 -21.997 1.00 49.62 224 SER A O 1
ATOM 1703 N N . GLN A 1 225 ? 25.724 -42.373 -20.027 1.00 47.19 225 GLN A N 1
ATOM 1704 C CA . GLN A 1 225 ? 26.864 -42.100 -19.136 1.00 47.19 225 GLN A CA 1
ATOM 1705 C C . GLN A 1 225 ? 26.379 -41.949 -17.686 1.00 47.19 225 GLN A C 1
ATOM 1707 O O . GLN A 1 225 ? 25.741 -40.976 -17.293 1.00 47.19 225 GLN A O 1
ATOM 1712 N N . GLU A 1 226 ? 26.679 -42.986 -16.909 1.00 45.09 226 GLU A N 1
ATOM 1713 C CA . GLU A 1 226 ? 26.390 -43.168 -15.490 1.00 45.09 226 GLU A CA 1
ATOM 1714 C C . GLU A 1 226 ? 27.274 -42.233 -14.639 1.00 45.09 226 GLU A C 1
ATOM 1716 O O . GLU A 1 226 ? 28.348 -42.602 -14.157 1.00 45.09 226 GLU A O 1
ATOM 1721 N N . GLY A 1 227 ? 26.840 -40.984 -14.468 1.00 53.75 227 GLY A N 1
ATOM 1722 C CA . GLY A 1 227 ? 27.363 -40.093 -13.436 1.00 53.75 227 GLY A CA 1
ATOM 1723 C C . GLY A 1 227 ? 26.887 -40.573 -12.066 1.00 53.75 227 GLY A C 1
ATOM 1724 O O . GLY A 1 227 ? 25.724 -40.399 -11.719 1.00 53.75 227 GLY A O 1
ATOM 1725 N N . LYS A 1 228 ? 27.790 -41.200 -11.306 1.00 58.03 228 LYS A N 1
ATOM 1726 C CA . LYS A 1 228 ? 27.591 -41.714 -9.940 1.00 58.03 228 LYS A CA 1
ATOM 1727 C C . LYS A 1 228 ? 27.061 -40.631 -8.993 1.00 58.03 228 LYS A C 1
ATOM 1729 O O . LYS A 1 228 ? 27.835 -39.942 -8.331 1.00 58.03 228 LYS A O 1
ATOM 1734 N N . ILE A 1 229 ? 25.742 -40.520 -8.889 1.00 62.28 229 ILE A N 1
ATOM 1735 C CA . ILE A 1 229 ? 25.088 -39.843 -7.772 1.00 62.28 229 ILE A CA 1
ATOM 1736 C C . ILE A 1 229 ? 25.141 -40.826 -6.592 1.00 62.28 229 ILE A C 1
ATOM 1738 O O . ILE A 1 229 ? 24.662 -41.955 -6.731 1.00 62.28 229 ILE A O 1
ATOM 1742 N N . PRO A 1 230 ? 25.745 -40.457 -5.448 1.00 71.81 230 PRO A N 1
ATOM 1743 C CA . PRO A 1 230 ? 25.731 -41.311 -4.269 1.00 71.81 230 PRO A CA 1
ATOM 1744 C C . PRO A 1 230 ? 24.276 -41.581 -3.856 1.00 71.81 230 PRO A C 1
ATOM 1746 O O . PRO A 1 230 ? 23.447 -40.667 -3.916 1.00 71.81 230 PRO A O 1
ATOM 1749 N N . PRO A 1 231 ? 23.937 -42.820 -3.457 1.00 75.69 231 PRO A N 1
ATOM 1750 C CA . PRO A 1 231 ? 22.571 -43.171 -3.104 1.00 75.69 231 PRO A CA 1
ATOM 1751 C C . PRO A 1 231 ? 22.077 -42.251 -1.988 1.00 75.69 231 PRO A C 1
ATOM 1753 O O . PRO A 1 231 ? 22.724 -42.101 -0.949 1.00 75.69 231 PRO A O 1
ATOM 1756 N N . LEU A 1 232 ? 20.927 -41.618 -2.225 1.00 72.88 232 LEU A N 1
ATOM 1757 C CA . LEU A 1 232 ? 20.252 -40.811 -1.219 1.00 72.88 232 LEU A CA 1
ATOM 1758 C C . LEU A 1 232 ? 20.018 -41.676 0.029 1.00 72.88 232 LEU A C 1
ATOM 1760 O O . LEU A 1 232 ? 19.579 -42.824 -0.106 1.00 72.88 232 LEU A O 1
ATOM 1764 N N . PRO A 1 233 ? 20.288 -41.151 1.237 1.00 77.88 233 PRO A N 1
ATOM 1765 C CA . PRO A 1 233 ? 20.050 -41.889 2.465 1.00 77.88 233 PRO A CA 1
ATOM 1766 C C . PRO A 1 233 ? 18.581 -42.336 2.525 1.00 77.88 233 PRO A C 1
ATOM 1768 O O . PRO A 1 233 ? 17.701 -41.597 2.063 1.00 77.88 233 PRO A O 1
ATOM 1771 N N . PRO A 1 234 ? 18.298 -43.531 3.076 1.00 80.81 234 PRO A N 1
ATOM 1772 C CA . PRO A 1 234 ? 16.953 -44.084 3.129 1.00 80.81 234 PRO A CA 1
ATOM 1773 C C . PRO A 1 234 ? 15.995 -43.066 3.750 1.00 80.81 234 PRO A C 1
ATOM 1775 O O . PRO A 1 234 ? 16.145 -42.652 4.903 1.00 80.81 234 PRO A O 1
ATOM 1778 N N . ARG A 1 235 ? 15.025 -42.618 2.946 1.00 76.88 235 ARG A N 1
ATOM 1779 C CA . ARG A 1 235 ? 14.000 -41.669 3.383 1.00 76.88 235 ARG A CA 1
ATOM 1780 C C . ARG A 1 235 ? 13.193 -42.329 4.497 1.00 76.88 235 ARG A C 1
ATOM 1782 O O . ARG A 1 235 ? 12.673 -43.428 4.317 1.00 76.88 235 ARG A O 1
ATOM 1789 N N . LYS A 1 236 ? 13.102 -41.656 5.647 1.00 76.75 236 LYS A N 1
ATOM 1790 C CA . LYS A 1 236 ? 12.267 -42.101 6.768 1.00 76.75 236 LYS A CA 1
ATOM 1791 C C . LYS A 1 236 ? 10.826 -42.295 6.270 1.00 76.75 236 LYS A C 1
ATOM 1793 O O . LYS A 1 236 ? 10.336 -41.420 5.549 1.00 76.75 236 LYS A O 1
ATOM 1798 N N . PRO A 1 237 ? 10.157 -43.406 6.627 1.00 80.12 237 PRO A N 1
ATOM 1799 C CA . PRO A 1 237 ? 8.769 -43.618 6.254 1.00 80.12 237 PRO A CA 1
ATOM 1800 C C . PRO A 1 237 ? 7.903 -42.472 6.799 1.00 80.12 237 PRO A C 1
ATOM 1802 O O . PRO A 1 237 ? 8.206 -41.940 7.874 1.00 80.12 237 PRO A O 1
ATOM 1805 N N . PRO A 1 238 ? 6.853 -42.065 6.066 1.00 75.81 238 PRO A N 1
ATOM 1806 C CA . PRO A 1 238 ? 5.943 -41.021 6.512 1.00 75.81 238 PRO A CA 1
ATOM 1807 C C . PRO A 1 238 ? 5.382 -41.385 7.889 1.00 75.81 238 PRO A C 1
ATOM 1809 O O . PRO A 1 238 ? 4.752 -42.428 8.064 1.00 75.81 238 PRO A O 1
ATOM 1812 N N . VAL A 1 239 ? 5.653 -40.527 8.875 1.00 77.88 239 VAL A N 1
ATOM 1813 C CA . VAL A 1 239 ? 5.104 -40.650 10.226 1.00 77.88 239 VAL A CA 1
ATOM 1814 C C . VAL A 1 239 ? 3.614 -40.366 10.118 1.00 77.88 239 VAL A C 1
ATOM 1816 O O . VAL A 1 239 ? 3.198 -39.214 10.004 1.00 77.88 239 VAL A O 1
ATOM 1819 N N . ILE A 1 240 ? 2.815 -41.429 10.106 1.00 78.44 240 ILE A N 1
ATOM 1820 C CA . ILE A 1 240 ? 1.365 -41.333 10.231 1.00 78.44 240 ILE A CA 1
ATOM 1821 C C . ILE A 1 240 ? 1.099 -40.795 11.643 1.00 78.44 240 ILE A C 1
ATOM 1823 O O . ILE A 1 240 ? 1.500 -41.442 12.616 1.00 78.44 240 ILE A O 1
ATOM 1827 N N . PRO A 1 241 ? 0.493 -39.604 11.791 1.00 77.69 241 PRO A N 1
ATOM 1828 C CA . PRO A 1 241 ? 0.175 -39.080 13.107 1.00 77.69 241 PRO A CA 1
ATOM 1829 C C . PRO A 1 241 ? -0.797 -40.035 13.815 1.00 77.69 241 PRO A C 1
ATOM 1831 O O . PRO A 1 241 ? -1.695 -40.586 13.169 1.00 77.69 241 PRO A O 1
ATOM 1834 N N . PRO A 1 242 ? -0.631 -40.249 15.131 1.00 75.69 242 PRO A N 1
ATOM 1835 C CA . PRO A 1 242 ? -1.476 -41.161 15.878 1.00 75.69 242 PRO A CA 1
ATOM 1836 C C . PRO A 1 242 ? -2.949 -40.723 15.808 1.00 75.69 242 PRO A C 1
ATOM 1838 O O . PRO A 1 242 ? -3.230 -39.517 15.800 1.00 75.69 242 PRO A O 1
ATOM 1841 N N . PRO A 1 243 ? -3.892 -41.683 15.784 1.00 70.75 243 PRO A N 1
ATOM 1842 C CA . PRO A 1 243 ? -5.319 -41.403 15.794 1.00 70.75 243 PRO A CA 1
ATOM 1843 C C . PRO A 1 243 ? -5.667 -40.516 16.988 1.00 70.75 243 PRO A C 1
ATOM 1845 O O . PRO A 1 243 ? -5.525 -40.909 18.146 1.00 70.75 243 PRO A O 1
ATOM 1848 N N . ARG A 1 244 ? -6.120 -39.291 16.713 1.00 72.50 244 ARG A N 1
ATOM 1849 C CA . ARG A 1 244 ? -6.714 -38.451 17.749 1.00 72.50 244 ARG A CA 1
ATOM 1850 C C . ARG A 1 244 ? -8.019 -39.114 18.170 1.00 72.50 244 ARG A C 1
ATOM 1852 O O . ARG A 1 244 ? -8.982 -39.119 17.409 1.00 72.50 244 ARG A O 1
ATOM 1859 N N . HIS A 1 245 ? -8.035 -39.679 19.374 1.00 57.22 245 HIS A N 1
ATOM 1860 C CA . HIS A 1 245 ? -9.259 -40.118 20.028 1.00 57.22 245 HIS A CA 1
ATOM 1861 C C . HIS A 1 245 ? -10.202 -38.915 20.140 1.00 57.22 245 HIS A C 1
ATOM 1863 O O . HIS A 1 245 ? -9.983 -38.002 20.937 1.00 57.22 245 HIS A O 1
ATOM 1869 N N . ALA A 1 246 ? -11.234 -38.906 19.298 1.00 53.16 246 ALA A N 1
ATOM 1870 C CA . ALA A 1 246 ? -12.374 -38.018 19.423 1.00 53.16 246 ALA A CA 1
ATOM 1871 C C . ALA A 1 246 ? -13.150 -38.433 20.678 1.00 53.16 246 ALA A C 1
ATOM 1873 O O . ALA A 1 246 ? -14.031 -39.292 20.640 1.00 53.16 246 ALA A O 1
ATOM 1874 N N . SER A 1 247 ? -12.776 -37.850 21.815 1.00 59.44 247 SER A N 1
ATOM 1875 C CA . SER A 1 247 ? -13.565 -37.948 23.033 1.00 59.44 247 SER A CA 1
ATOM 1876 C C . SER A 1 247 ? -14.796 -37.058 22.892 1.00 59.44 247 SER A C 1
ATOM 1878 O O . SER A 1 247 ? -14.741 -35.851 23.103 1.00 59.44 247 SER A O 1
ATOM 1880 N N . MET A 1 248 ? -15.881 -37.691 22.451 1.00 54.22 248 MET A N 1
ATOM 1881 C CA . MET A 1 248 ? -17.220 -37.636 23.047 1.00 54.22 248 MET A CA 1
ATOM 1882 C C . MET A 1 248 ? -17.515 -36.405 23.920 1.00 54.22 248 MET A C 1
ATOM 1884 O O . MET A 1 248 ? -17.059 -36.307 25.056 1.00 54.22 248 MET A O 1
ATOM 1888 N N . GLY A 1 249 ? -18.373 -35.528 23.396 1.00 49.97 249 GLY A N 1
ATOM 1889 C CA . GLY A 1 249 ? -18.947 -34.386 24.104 1.00 49.97 249 GLY A CA 1
ATOM 1890 C C . GLY A 1 249 ? -20.209 -33.863 23.415 1.00 49.97 249 GLY A C 1
ATOM 1891 O O . GLY A 1 249 ? -20.200 -32.748 22.924 1.00 49.97 249 GLY A O 1
ATOM 1892 N N . ALA A 1 250 ? -21.207 -34.749 23.320 1.00 50.19 250 ALA A N 1
ATOM 1893 C CA . ALA A 1 250 ? -22.673 -34.605 23.318 1.00 50.19 250 ALA A CA 1
ATOM 1894 C C . ALA A 1 250 ? -23.427 -33.360 22.743 1.00 50.19 250 ALA A C 1
ATOM 1896 O O . ALA A 1 250 ? -22.916 -32.247 22.700 1.00 50.19 250 ALA A O 1
ATOM 1897 N N . PRO A 1 251 ? -24.708 -33.547 22.342 1.00 67.88 251 PRO A N 1
ATOM 1898 C CA . PRO A 1 251 ? -25.500 -32.612 21.541 1.00 67.88 251 PRO A CA 1
ATOM 1899 C C . PRO A 1 251 ? -26.491 -31.762 22.363 1.00 67.88 251 PRO A C 1
ATOM 1901 O O . PRO A 1 251 ? -27.079 -32.241 23.330 1.00 67.88 251 PRO A O 1
ATOM 1904 N N . HIS A 1 252 ? -26.773 -30.536 21.911 1.00 44.91 252 HIS A N 1
ATOM 1905 C CA . HIS A 1 252 ? -28.018 -29.806 22.213 1.00 44.91 252 HIS A CA 1
ATOM 1906 C C . HIS A 1 252 ? -28.186 -28.681 21.171 1.00 44.91 252 HIS A C 1
ATOM 1908 O O . HIS A 1 252 ? -27.346 -27.796 21.077 1.00 44.91 252 HIS A O 1
ATOM 1914 N N . ALA A 1 253 ? -29.053 -28.817 20.164 1.00 53.62 253 ALA A N 1
ATOM 1915 C CA . ALA A 1 253 ? -30.474 -28.457 20.201 1.00 53.62 253 ALA A CA 1
ATOM 1916 C C . ALA A 1 253 ? -30.710 -27.015 20.704 1.00 53.62 253 ALA A C 1
ATOM 1918 O O . ALA A 1 253 ? -30.657 -26.765 21.897 1.00 53.62 253 ALA A O 1
ATOM 1919 N N . GLN A 1 254 ? -31.012 -26.061 19.818 1.00 46.28 254 GLN A N 1
ATOM 1920 C CA . GLN A 1 254 ? -32.391 -25.698 19.469 1.00 46.28 254 GLN A CA 1
ATOM 1921 C C . GLN A 1 254 ? -32.454 -24.475 18.540 1.00 46.28 254 GLN A C 1
ATOM 1923 O O . GLN A 1 254 ? -31.667 -23.538 18.604 1.00 46.28 254 GLN A O 1
ATOM 1928 N N . SER A 1 255 ? -33.448 -24.557 17.662 1.00 53.50 255 SER A N 1
ATOM 1929 C CA . SER A 1 255 ? -34.006 -23.513 16.815 1.00 53.50 255 SER A CA 1
ATOM 1930 C C . SER A 1 255 ? -34.604 -22.384 17.656 1.00 53.50 255 SER A C 1
ATOM 1932 O O . SER A 1 255 ? -35.466 -22.639 18.494 1.00 53.50 255 SER A O 1
ATOM 1934 N N . SER A 1 256 ? -34.247 -21.140 17.348 1.00 49.59 256 SER A N 1
ATOM 1935 C CA . SER A 1 256 ? -35.116 -19.989 17.591 1.00 49.59 256 SER A CA 1
ATOM 1936 C C . SER A 1 256 ? -35.007 -19.030 16.412 1.00 49.59 256 SER A C 1
ATOM 1938 O O . SER A 1 256 ? -34.118 -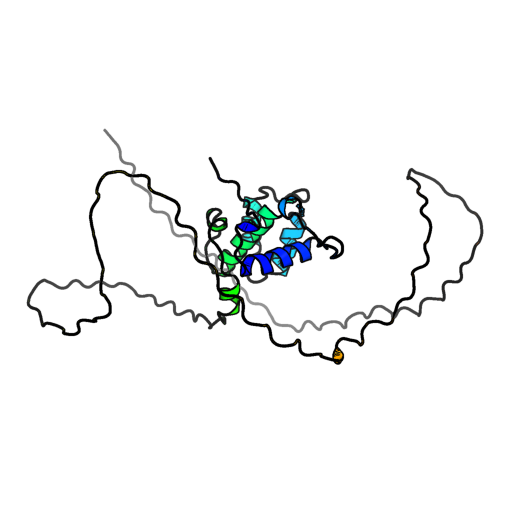18.190 16.301 1.00 49.59 256 SER A O 1
ATOM 1940 N N . ARG A 1 257 ? -35.938 -19.250 15.488 1.00 51.75 257 ARG A N 1
ATOM 1941 C CA . ARG A 1 257 ? -36.383 -18.349 14.433 1.00 51.75 257 ARG A CA 1
ATOM 1942 C C . ARG A 1 257 ? -36.925 -17.086 15.113 1.00 51.75 257 ARG A C 1
ATOM 1944 O O . ARG A 1 257 ? -38.034 -17.120 15.634 1.00 51.75 257 ARG A O 1
ATOM 1951 N N . GLU A 1 258 ? -36.134 -16.016 15.165 1.00 52.75 258 GLU A N 1
ATOM 1952 C CA . GLU A 1 258 ? -36.585 -14.741 15.728 1.00 52.75 258 GLU A CA 1
ATOM 1953 C C . GLU A 1 258 ? -37.305 -13.916 14.657 1.00 52.75 258 GLU A C 1
ATOM 1955 O O . GLU A 1 258 ? -36.817 -13.682 13.550 1.00 52.75 258 GLU A O 1
ATOM 1960 N N . THR A 1 259 ? -38.540 -13.585 15.001 1.00 54.75 259 THR A N 1
ATOM 1961 C CA . THR A 1 259 ? -39.597 -12.992 14.194 1.00 54.75 259 THR A CA 1
ATOM 1962 C C . THR A 1 259 ? -39.305 -11.519 13.907 1.00 54.75 259 THR A C 1
ATOM 1964 O O . THR A 1 259 ? -39.129 -10.728 14.830 1.00 54.75 259 THR A O 1
ATOM 1967 N N . LEU A 1 260 ? -39.302 -11.133 12.628 1.00 61.09 260 LEU A N 1
ATOM 1968 C CA . LEU A 1 260 ? -39.295 -9.730 12.204 1.00 61.09 260 LEU A CA 1
ATOM 1969 C C . LEU A 1 260 ? -40.584 -9.020 12.673 1.00 61.09 260 LEU A C 1
ATOM 1971 O O . LEU A 1 260 ? -41.671 -9.573 12.479 1.00 61.09 260 LEU A O 1
ATOM 1975 N N . PRO A 1 261 ? -40.504 -7.805 13.245 1.00 70.94 261 PRO A N 1
ATOM 1976 C CA . PRO A 1 261 ? -41.685 -7.018 13.581 1.00 70.94 261 PRO A CA 1
ATOM 1977 C C . PRO A 1 261 ? -42.363 -6.438 12.320 1.00 70.94 261 PRO A C 1
ATOM 1979 O O . PRO A 1 261 ? -41.686 -6.138 11.333 1.00 70.94 261 PRO A O 1
ATOM 1982 N N . PRO A 1 262 ? -43.698 -6.260 12.337 1.00 70.00 262 PRO A N 1
ATOM 1983 C CA . PRO A 1 262 ? -44.455 -5.719 11.213 1.00 70.00 262 PRO A CA 1
ATOM 1984 C C . PRO A 1 262 ? -44.184 -4.222 11.004 1.00 70.00 262 PRO A C 1
ATOM 1986 O O . PRO A 1 262 ? -44.190 -3.426 11.943 1.00 70.00 262 PRO A O 1
ATOM 1989 N N . VAL A 1 263 ? -43.977 -3.848 9.740 1.00 70.94 263 VAL A N 1
ATOM 1990 C CA . VAL A 1 263 ? -43.818 -2.467 9.266 1.00 70.94 263 VAL A CA 1
ATOM 1991 C C . VAL A 1 263 ? -45.168 -1.730 9.357 1.00 70.94 263 VAL A C 1
ATOM 1993 O O . VAL A 1 263 ? -46.151 -2.229 8.805 1.00 70.94 263 VAL A O 1
ATOM 1996 N N . PRO A 1 264 ? -45.255 -0.551 10.002 1.00 64.56 264 PRO A N 1
ATOM 1997 C CA . PRO A 1 264 ? -46.460 0.276 9.978 1.00 64.56 264 PRO A CA 1
ATOM 1998 C C . PRO A 1 264 ? -46.689 0.885 8.587 1.00 64.56 264 PRO A C 1
ATOM 2000 O O . PRO A 1 264 ? -45.777 1.457 7.990 1.00 64.56 264 PRO A O 1
ATOM 2003 N N . ALA A 1 265 ? -47.917 0.776 8.080 1.00 66.19 265 ALA A N 1
ATOM 2004 C CA . ALA A 1 265 ? -48.332 1.343 6.802 1.00 66.19 265 ALA A CA 1
ATOM 2005 C C . ALA A 1 265 ? -48.342 2.886 6.826 1.00 66.19 265 ALA A C 1
ATOM 2007 O O . ALA A 1 265 ? -48.880 3.508 7.742 1.00 66.19 265 ALA A O 1
ATOM 2008 N N . LEU A 1 266 ? -47.768 3.492 5.783 1.00 66.00 266 LEU A N 1
ATOM 2009 C CA . LEU A 1 266 ? -47.815 4.928 5.499 1.00 66.00 266 LEU A CA 1
ATOM 2010 C C . LEU A 1 266 ? -49.212 5.343 4.988 1.00 66.00 266 LEU A C 1
ATOM 2012 O O . LEU A 1 266 ? -49.740 4.679 4.093 1.00 66.00 266 LEU A O 1
ATOM 2016 N N . PRO A 1 267 ? -49.801 6.451 5.476 1.00 67.44 267 PRO A N 1
ATOM 2017 C CA . PRO A 1 267 ? -51.045 6.985 4.935 1.00 67.44 267 PRO A CA 1
ATOM 2018 C C . PRO A 1 267 ? -50.809 7.698 3.595 1.00 67.44 267 PRO A C 1
ATOM 2020 O O . PRO A 1 267 ? -50.006 8.626 3.482 1.00 67.44 267 PRO A O 1
ATOM 2023 N N . THR A 1 268 ? -51.557 7.282 2.575 1.00 65.62 268 THR A N 1
ATOM 2024 C CA . THR A 1 268 ? -51.663 7.952 1.277 1.00 65.62 268 THR A CA 1
ATOM 2025 C C . THR A 1 268 ? -52.373 9.294 1.437 1.00 65.62 268 THR A C 1
ATOM 2027 O O . THR A 1 268 ? -53.556 9.352 1.775 1.00 65.62 268 THR A O 1
ATOM 2030 N N . ARG A 1 269 ? -51.652 10.385 1.178 1.00 61.34 269 ARG A N 1
ATOM 2031 C CA . ARG A 1 269 ? -52.197 11.743 1.124 1.00 61.34 269 ARG A CA 1
ATOM 2032 C C . ARG A 1 269 ? -52.897 11.939 -0.225 1.00 61.34 269 ARG A C 1
ATOM 2034 O O . ARG A 1 269 ? -52.237 12.118 -1.243 1.00 61.34 269 ARG A O 1
ATOM 2041 N N . SER A 1 270 ? -54.227 11.874 -0.213 1.00 61.50 270 SER A N 1
ATOM 2042 C CA . SER A 1 270 ? -55.081 12.279 -1.333 1.00 61.50 270 SER A CA 1
ATOM 2043 C C . SER A 1 270 ? -55.015 13.800 -1.483 1.00 61.50 270 SER A C 1
ATOM 2045 O O . SER A 1 270 ? -55.255 14.521 -0.515 1.00 61.50 270 SER A O 1
ATOM 2047 N N . VAL A 1 271 ? -54.670 14.278 -2.676 1.00 64.94 271 VAL A N 1
ATOM 2048 C CA . VAL A 1 271 ? -54.769 15.690 -3.065 1.00 64.94 271 VAL A CA 1
ATOM 2049 C C . VAL A 1 271 ? -56.002 15.812 -3.954 1.00 64.94 271 VAL A C 1
ATOM 2051 O O . VAL A 1 271 ? -56.120 15.076 -4.933 1.00 64.94 271 VAL A O 1
ATOM 2054 N N . ALA A 1 272 ? -56.916 16.691 -3.551 1.00 66.94 272 ALA A N 1
ATOM 2055 C CA . ALA A 1 272 ? -57.955 17.265 -4.395 1.00 66.94 272 ALA A CA 1
ATOM 2056 C C . ALA A 1 272 ? -57.493 18.654 -4.846 1.00 66.94 272 ALA A C 1
ATOM 2058 O O . ALA A 1 272 ? -56.749 19.288 -4.058 1.00 66.94 272 ALA A O 1
#

Mean predicted aligned error: 20.82 Å

Sequence (272 aa):
MSRPLTLHVSALNDAEYTTYTSSIHDITDYSPEHARAVDYDKLTVGAREARAWLRGRYPTIAPTTLDTILRYFCPDLDPADVLTGGQFFAALRLVSHALSGKEVEPALIFVQAHPDELASRSPSPQGRAIRKSSQSHPQPTPSALDPPSPDHNPFFATTSSHPPATHPALLPVSAPPPRPPPPSLPPKPNNPFLNRRGSQDAPPQSAPASTPAFPSTRLPASASQEGKIPPLPPRKPPVIPPPRHASMGAPHAQSSRETLPPVPALPTRSVA

Radius of gyration: 34.42 Å; Cα contacts (8 Å, |Δi|>4): 130; chains: 1; bounding box: 94×92×73 Å

pLDDT: mean 73.68, std 19.52, range [39.47, 98.12]

Solvent-accessible surface area (backbone atoms only — not comparable to full-atom values): 19596 Å² total; per-residue (Å²): 135,84,78,77,79,59,37,57,76,89,76,46,54,76,69,47,42,56,53,48,53,54,52,53,40,68,74,61,73,60,64,74,91,61,61,92,71,74,59,50,75,77,36,71,43,45,44,56,56,53,52,54,51,48,51,71,75,40,72,88,54,57,69,68,57,56,51,52,54,46,33,77,80,37,76,81,69,43,81,84,36,69,33,39,38,21,34,48,48,26,45,52,37,40,50,48,40,41,74,72,70,44,81,86,52,84,72,48,53,80,48,89,62,67,69,66,60,62,73,70,50,65,83,68,79,80,70,85,73,81,72,81,74,78,83,74,82,77,88,78,83,95,80,82,82,86,80,89,79,86,81,87,69,87,85,74,77,83,80,78,92,79,84,93,82,84,86,87,83,92,81,80,90,76,79,80,80,85,78,78,82,80,81,85,78,78,83,80,83,86,65,82,82,75,75,79,81,82,84,82,92,71,83,83,80,85,78,84,89,75,86,83,83,87,80,85,85,80,87,82,89,81,84,85,84,87,75,84,70,77,81,75,75,84,77,77,76,85,80,74,77,77,82,78,78,81,77,84,80,85,90,80,90,80,90,77,88,79,78,82,80,84,82,82,83,81,83,83,82,83,83,132